Protein AF-A0A951S844-F1 (afdb_monomer_lite)

Structure (mmCIF, N/CA/C/O backbone):
data_AF-A0A951S844-F1
#
_entry.id   AF-A0A951S844-F1
#
loop_
_atom_site.group_PDB
_atom_site.id
_atom_site.type_symbol
_atom_site.label_atom_id
_atom_site.label_alt_id
_atom_site.label_comp_id
_atom_site.label_asym_id
_atom_site.label_entity_id
_atom_site.label_seq_id
_atom_site.pdbx_PDB_ins_code
_atom_site.Cartn_x
_atom_site.Cartn_y
_atom_site.Cartn_z
_atom_site.occupancy
_atom_site.B_iso_or_equiv
_atom_site.auth_seq_id
_atom_site.auth_comp_id
_atom_site.auth_asym_id
_atom_site.auth_atom_id
_atom_site.pdbx_PDB_model_num
ATOM 1 N N . MET A 1 1 ? 46.629 19.911 63.017 1.00 43.59 1 MET A N 1
ATOM 2 C CA . MET A 1 1 ? 45.248 19.476 63.315 1.00 43.59 1 MET A CA 1
ATOM 3 C C . MET A 1 1 ? 44.658 18.841 62.066 1.00 43.59 1 MET A C 1
ATOM 5 O O . MET A 1 1 ? 44.393 19.556 61.113 1.00 43.59 1 MET A O 1
ATOM 9 N N . LYS A 1 2 ? 44.527 17.511 62.029 1.00 38.72 2 LYS A N 1
ATOM 10 C CA . LYS A 1 2 ? 43.751 16.791 61.008 1.00 38.72 2 LYS A CA 1
ATOM 11 C C . LYS A 1 2 ? 42.635 16.060 61.747 1.00 38.72 2 LYS A C 1
ATOM 13 O O . LYS A 1 2 ? 42.899 15.082 62.437 1.00 38.72 2 LYS A O 1
ATOM 18 N N . THR A 1 3 ? 41.422 16.586 61.677 1.00 41.03 3 THR A N 1
ATOM 19 C CA . THR A 1 3 ? 40.215 15.930 62.183 1.00 41.03 3 THR A CA 1
ATOM 20 C C . THR A 1 3 ? 39.758 14.916 61.139 1.00 41.03 3 THR A C 1
ATOM 22 O O . THR A 1 3 ? 39.259 15.281 60.079 1.00 41.03 3 THR A O 1
ATOM 25 N N . ASN A 1 4 ? 39.973 13.632 61.423 1.00 40.81 4 ASN A N 1
ATOM 26 C CA . ASN A 1 4 ? 39.439 12.538 60.619 1.00 40.81 4 ASN A CA 1
ATOM 27 C C . ASN A 1 4 ? 37.932 12.418 60.883 1.00 40.81 4 ASN A C 1
ATOM 29 O O . ASN A 1 4 ? 37.519 12.080 61.991 1.00 40.81 4 ASN A O 1
ATOM 33 N N . PHE A 1 5 ? 37.113 12.688 59.866 1.00 47.44 5 PHE A N 1
ATOM 34 C CA . PHE A 1 5 ? 35.696 12.332 59.872 1.00 47.44 5 PHE A CA 1
ATOM 35 C C . PHE A 1 5 ? 35.559 10.843 59.549 1.00 47.44 5 PHE A C 1
ATOM 37 O O . PHE A 1 5 ? 35.640 10.433 58.393 1.00 47.44 5 PHE A O 1
ATOM 44 N N . THR A 1 6 ? 35.344 10.020 60.571 1.00 54.25 6 THR A N 1
ATOM 45 C CA . THR A 1 6 ? 34.977 8.613 60.384 1.00 54.25 6 THR A CA 1
ATOM 46 C C . THR A 1 6 ? 33.486 8.545 60.053 1.00 54.25 6 THR A C 1
ATOM 48 O O . THR A 1 6 ? 32.634 8.605 60.941 1.00 54.25 6 THR A O 1
ATOM 51 N N . LEU A 1 7 ? 33.145 8.465 58.765 1.00 49.34 7 LEU A N 1
ATOM 52 C CA . LEU A 1 7 ? 31.760 8.261 58.340 1.00 49.34 7 LEU A CA 1
ATOM 53 C C . LEU A 1 7 ? 31.339 6.820 58.675 1.00 49.34 7 LEU A C 1
ATOM 55 O O . LEU A 1 7 ? 31.944 5.856 58.209 1.00 49.34 7 LEU A O 1
ATOM 59 N N . ASN A 1 8 ? 30.306 6.665 59.503 1.00 59.56 8 ASN A N 1
ATOM 60 C CA . ASN A 1 8 ? 29.792 5.359 59.913 1.00 59.56 8 ASN A CA 1
ATOM 61 C C . ASN A 1 8 ? 29.138 4.659 58.705 1.00 59.56 8 ASN A C 1
ATOM 63 O O . ASN A 1 8 ? 28.094 5.100 58.218 1.00 59.56 8 ASN A O 1
ATOM 67 N N . SER A 1 9 ? 29.752 3.577 58.221 1.00 55.34 9 SER A N 1
ATOM 68 C CA . SER A 1 9 ? 29.380 2.848 56.995 1.00 55.34 9 SER A CA 1
ATOM 69 C C . SER A 1 9 ? 27.918 2.383 56.956 1.00 55.34 9 SER A C 1
ATOM 71 O O . SER A 1 9 ? 27.342 2.251 55.878 1.00 55.34 9 SER A O 1
ATOM 73 N N . LYS A 1 10 ? 27.264 2.232 58.117 1.00 52.19 10 LYS A N 1
ATOM 74 C CA . LYS A 1 10 ? 25.832 1.904 58.213 1.00 52.19 10 LYS A CA 1
ATOM 75 C C . LYS A 1 10 ? 24.904 3.050 57.781 1.00 52.19 10 LYS A C 1
ATOM 77 O O . LYS A 1 10 ? 23.824 2.782 57.265 1.00 52.19 10 LYS A O 1
ATOM 82 N N . LYS A 1 11 ? 25.315 4.318 57.940 1.00 49.66 11 LYS A N 1
ATOM 83 C CA . LYS A 1 11 ? 24.538 5.489 57.479 1.00 49.66 11 LYS A CA 1
ATOM 84 C C . LYS A 1 11 ? 24.684 5.729 55.972 1.00 49.66 11 LYS A C 1
ATOM 86 O O . LYS A 1 11 ? 23.741 6.203 55.348 1.00 49.66 11 LYS A O 1
ATOM 91 N N . LEU A 1 12 ? 25.824 5.348 55.389 1.00 48.50 12 LEU A N 1
ATOM 92 C CA . LEU A 1 12 ? 26.056 5.421 53.943 1.00 48.50 12 LEU A CA 1
ATOM 93 C C . LEU A 1 12 ? 25.257 4.343 53.189 1.00 48.50 12 LEU A C 1
ATOM 95 O O . LEU A 1 12 ? 24.675 4.634 52.149 1.00 48.50 12 LEU A O 1
ATOM 99 N N . LEU A 1 13 ? 25.140 3.133 53.754 1.00 47.31 13 LEU A N 1
ATOM 100 C CA . LEU A 1 13 ? 24.308 2.074 53.172 1.00 47.31 13 LEU A CA 1
ATOM 101 C C . LEU A 1 13 ? 22.814 2.437 53.191 1.00 47.31 13 LEU A C 1
ATOM 103 O O . LEU A 1 13 ? 22.112 2.191 52.216 1.00 47.31 13 LEU A O 1
ATOM 107 N N . LEU A 1 14 ? 22.330 3.075 54.264 1.00 44.00 14 LEU A N 1
ATOM 108 C CA . LEU A 1 14 ? 20.923 3.471 54.378 1.00 44.00 14 LEU A CA 1
ATOM 109 C C . LEU A 1 14 ? 20.546 4.591 53.390 1.00 44.00 14 LEU A C 1
ATOM 111 O O . LEU A 1 14 ? 19.440 4.572 52.858 1.00 44.00 14 LEU A O 1
ATOM 115 N N . ALA A 1 15 ? 21.471 5.515 53.097 1.00 46.94 15 ALA A N 1
ATOM 116 C CA . ALA A 1 15 ? 21.281 6.588 52.115 1.00 46.94 15 ALA A CA 1
ATOM 117 C C . ALA A 1 15 ? 21.323 6.086 50.656 1.00 46.94 15 ALA A C 1
ATOM 119 O O . ALA A 1 15 ? 20.597 6.592 49.804 1.00 46.94 15 ALA A O 1
ATOM 120 N N . ILE A 1 16 ? 22.125 5.056 50.362 1.00 48.66 16 ILE A N 1
ATOM 121 C CA . ILE A 1 16 ? 22.179 4.447 49.021 1.00 48.66 16 ILE A CA 1
ATOM 122 C C . ILE A 1 16 ? 20.958 3.544 48.780 1.00 48.66 16 ILE A C 1
ATOM 124 O O . ILE A 1 16 ? 20.408 3.545 47.683 1.00 48.66 16 ILE A O 1
ATOM 128 N N . VAL A 1 17 ? 20.453 2.857 49.811 1.00 46.28 17 VAL A N 1
ATOM 129 C CA . VAL A 1 17 ? 19.236 2.031 49.700 1.00 46.28 17 VAL A CA 1
ATOM 130 C C . VAL A 1 17 ? 17.962 2.886 49.605 1.00 46.28 17 VAL A C 1
ATOM 132 O O . VAL A 1 17 ? 17.017 2.472 48.945 1.00 46.28 17 VAL A O 1
ATOM 135 N N . THR A 1 18 ? 17.931 4.105 50.160 1.00 43.03 18 THR A N 1
ATOM 136 C CA . THR A 1 18 ? 16.794 5.035 49.962 1.00 43.03 18 THR A CA 1
ATOM 137 C C . THR A 1 18 ? 16.845 5.800 48.636 1.00 43.03 18 THR A C 1
ATOM 139 O O . THR A 1 18 ? 15.791 6.144 48.109 1.00 43.03 18 THR A O 1
ATOM 142 N N . SER A 1 19 ? 18.029 6.011 48.047 1.00 44.41 19 SER A N 1
ATOM 143 C CA . SER A 1 19 ? 18.167 6.677 46.737 1.00 44.41 19 SER A CA 1
ATOM 144 C C . SER A 1 19 ? 17.986 5.727 45.538 1.00 44.41 19 SER A C 1
ATOM 146 O O . SER A 1 19 ? 17.719 6.169 44.425 1.00 44.41 19 SER A O 1
ATOM 148 N N . PHE A 1 20 ? 18.057 4.406 45.751 1.00 44.09 20 PHE A N 1
ATOM 149 C CA . PHE A 1 20 ? 17.827 3.399 44.703 1.00 44.09 20 PHE A CA 1
ATOM 150 C C . PHE A 1 20 ? 16.350 2.977 44.555 1.00 44.09 20 PHE A C 1
ATOM 152 O O . PHE A 1 20 ? 16.048 2.026 43.838 1.00 44.09 20 PHE A O 1
ATOM 159 N N . PHE A 1 21 ? 15.414 3.659 45.227 1.00 48.75 21 PHE A N 1
ATOM 160 C CA . PHE A 1 21 ? 14.013 3.223 45.290 1.00 48.75 21 PHE A CA 1
ATOM 161 C C . PHE A 1 21 ? 13.004 4.003 44.439 1.00 48.75 21 PHE A C 1
ATOM 163 O O . PHE A 1 21 ? 11.830 3.649 44.466 1.00 48.75 21 PHE A O 1
ATOM 170 N N . ILE A 1 22 ? 13.383 5.015 43.650 1.00 53.81 22 ILE A N 1
ATOM 171 C CA . ILE A 1 22 ? 12.403 5.715 42.794 1.00 53.81 22 ILE A CA 1
ATOM 172 C C . ILE A 1 22 ? 13.015 6.108 41.448 1.00 53.81 22 ILE A C 1
ATOM 174 O O . ILE A 1 22 ? 13.348 7.257 41.203 1.00 53.81 22 ILE A O 1
ATOM 178 N N . THR A 1 23 ? 13.136 5.135 40.553 1.00 50.72 23 THR A N 1
ATOM 179 C CA . THR A 1 23 ? 12.705 5.269 39.147 1.00 50.72 23 THR A CA 1
ATOM 180 C C . THR A 1 23 ? 12.330 3.880 38.640 1.00 50.72 23 THR A C 1
ATOM 182 O O . THR A 1 23 ? 12.806 3.390 37.621 1.00 50.72 23 THR A O 1
ATOM 185 N N . LEU A 1 24 ? 11.425 3.214 39.363 1.00 45.25 24 LEU A N 1
ATOM 186 C CA . LEU A 1 24 ? 10.599 2.211 38.710 1.00 45.25 24 LEU A CA 1
ATOM 187 C C . LEU A 1 24 ? 9.651 3.010 37.812 1.00 45.25 24 LEU A C 1
ATOM 189 O O . LEU A 1 24 ? 8.605 3.473 38.262 1.00 45.25 24 LEU A O 1
ATOM 193 N N . SER A 1 25 ? 10.062 3.276 36.570 1.00 50.66 25 SER A N 1
ATOM 194 C CA . SER A 1 25 ? 9.138 3.716 35.531 1.00 50.66 25 SER A CA 1
ATOM 195 C C . SER A 1 25 ? 8.103 2.608 35.405 1.00 50.66 25 SER A C 1
ATOM 197 O O . SER A 1 25 ? 8.328 1.609 34.721 1.00 50.66 25 SER A O 1
ATOM 199 N N . SER A 1 26 ? 6.993 2.736 36.130 1.00 50.97 26 SER A N 1
ATOM 200 C CA . SER A 1 26 ? 5.816 1.926 35.894 1.00 50.97 26 SER A CA 1
ATOM 201 C C . SER A 1 26 ? 5.438 2.200 34.448 1.00 50.97 26 SER A C 1
ATOM 203 O O . SER A 1 26 ? 4.948 3.274 34.106 1.00 50.97 26 SER A O 1
ATOM 205 N N . LYS A 1 27 ? 5.745 1.253 33.557 1.00 51.81 27 LYS A N 1
ATOM 206 C CA . LYS A 1 27 ? 5.130 1.245 32.237 1.00 51.81 27 LYS A CA 1
ATOM 207 C C . LYS A 1 27 ? 3.638 1.179 32.522 1.00 51.81 27 LYS A C 1
ATOM 209 O O . LYS A 1 27 ? 3.159 0.145 32.986 1.00 51.81 27 LYS A O 1
ATOM 214 N N . SER A 1 28 ? 2.927 2.290 32.351 1.00 59.19 28 SER A N 1
ATOM 215 C CA . SER A 1 28 ? 1.477 2.277 32.414 1.00 59.19 28 SER A CA 1
ATOM 216 C C . SER A 1 28 ? 1.015 1.357 31.289 1.00 59.19 28 SER A C 1
ATOM 218 O O . SER A 1 28 ? 1.102 1.668 30.099 1.00 59.19 28 SER A O 1
ATOM 220 N N . VAL A 1 29 ? 0.613 0.144 31.658 1.00 73.50 29 VAL A N 1
ATOM 221 C CA . VAL A 1 29 ? -0.076 -0.749 30.731 1.00 73.50 29 VAL A CA 1
ATOM 222 C C . VAL A 1 29 ? -1.347 0.001 30.339 1.00 73.50 29 VAL A C 1
ATOM 224 O O . VAL A 1 29 ? -2.029 0.516 31.229 1.00 73.50 29 VAL A O 1
ATOM 227 N N . ALA A 1 30 ? -1.643 0.151 29.038 1.00 79.62 30 ALA A N 1
ATOM 228 C CA . ALA A 1 30 ? -2.955 0.713 28.719 1.00 79.62 30 ALA A CA 1
ATOM 229 C C . ALA A 1 30 ? -3.979 -0.240 29.272 1.00 79.62 30 ALA A C 1
ATOM 231 O O . ALA A 1 30 ? -3.854 -1.457 29.143 1.00 79.62 30 ALA A O 1
ATOM 232 N N . GLN A 1 31 ? -5.038 0.339 29.798 1.00 92.31 31 GLN A N 1
ATOM 233 C CA . GLN A 1 31 ? -6.250 -0.414 29.955 1.00 92.31 31 GLN A CA 1
ATOM 234 C C . GLN A 1 31 ? -6.723 -0.892 28.577 1.00 92.31 31 GLN A C 1
ATOM 236 O O . GLN A 1 31 ? -6.941 -0.079 27.671 1.00 92.31 31 GLN A O 1
ATOM 241 N N . THR A 1 32 ? -6.898 -2.204 28.460 1.00 97.81 32 THR A N 1
ATOM 242 C CA . THR A 1 32 ? -7.582 -2.829 27.333 1.00 97.81 32 THR A CA 1
ATOM 243 C C . THR A 1 32 ? -9.088 -2.646 27.492 1.00 97.81 32 THR A C 1
ATOM 245 O O . THR A 1 32 ? -9.647 -2.991 28.533 1.00 97.81 32 THR A O 1
ATOM 248 N N . ILE A 1 33 ? -9.753 -2.129 26.462 1.00 98.50 33 ILE A N 1
ATOM 249 C CA . ILE A 1 33 ? -11.210 -2.009 26.385 1.00 98.50 33 ILE A CA 1
ATOM 250 C C . ILE A 1 33 ? -11.697 -2.891 25.239 1.00 98.50 33 ILE A C 1
ATOM 252 O O . ILE A 1 33 ? -11.218 -2.797 24.113 1.00 98.50 33 ILE A O 1
ATOM 256 N N . THR A 1 34 ? -12.638 -3.780 25.541 1.00 98.75 34 THR A N 1
ATOM 257 C CA . THR A 1 34 ? -13.169 -4.759 24.584 1.00 98.75 34 THR A CA 1
ATOM 258 C C . THR A 1 34 ? -14.614 -4.421 24.250 1.00 98.75 34 THR A C 1
ATOM 260 O O . THR A 1 34 ? -15.379 -4.068 25.152 1.00 98.75 34 THR A O 1
ATOM 263 N N . SER A 1 35 ? -15.004 -4.506 22.978 1.00 98.81 35 SER A N 1
ATOM 264 C CA . SER A 1 35 ? -16.408 -4.333 22.603 1.00 98.81 35 SER A CA 1
ATOM 265 C C . SER A 1 35 ? -17.259 -5.515 23.076 1.00 98.81 35 SER A C 1
ATOM 267 O O . SER A 1 35 ? -16.770 -6.626 23.273 1.00 98.81 35 SER A O 1
ATOM 269 N N . THR A 1 36 ? -18.557 -5.298 23.251 1.00 98.62 36 THR A N 1
ATOM 270 C CA . THR A 1 36 ? -19.519 -6.383 23.451 1.00 98.62 36 THR A CA 1
ATOM 271 C C . THR A 1 36 ? -19.719 -7.157 22.145 1.00 98.62 36 THR A C 1
ATOM 273 O O . THR A 1 36 ? -19.453 -6.636 21.059 1.00 98.62 36 THR A O 1
ATOM 276 N N . THR A 1 37 ? -20.241 -8.382 22.247 1.00 98.12 37 THR A N 1
ATOM 277 C CA . THR A 1 37 ? -20.604 -9.223 21.090 1.00 98.12 37 THR A CA 1
ATOM 278 C C . THR A 1 37 ? -21.728 -8.637 20.250 1.00 98.12 37 THR A C 1
ATOM 280 O O . THR A 1 37 ? -21.743 -8.814 19.036 1.00 98.12 37 THR A O 1
ATOM 283 N N . SER A 1 38 ? -22.638 -7.885 20.871 1.00 97.75 38 SER A N 1
ATOM 284 C CA . SER A 1 38 ? -23.670 -7.133 20.154 1.00 97.75 38 SER A CA 1
ATOM 285 C C . SER A 1 38 ? -23.090 -5.989 19.319 1.00 97.75 38 SER A C 1
ATOM 287 O O . SER A 1 38 ? -23.710 -5.576 18.342 1.00 97.75 38 SER A O 1
ATOM 289 N N . GLY A 1 39 ? -21.914 -5.475 19.694 1.00 98.06 39 GLY A N 1
ATOM 290 C CA . GLY A 1 39 ? -21.292 -4.340 19.028 1.00 98.06 39 GLY A CA 1
ATOM 291 C C . GLY A 1 39 ? -22.093 -3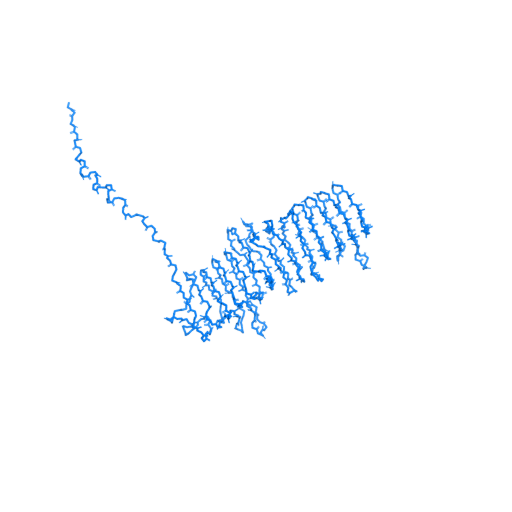.043 19.182 1.00 98.06 39 GLY A C 1
ATOM 292 O O . GLY A 1 39 ? -22.806 -2.844 20.169 1.00 98.06 39 GLY A O 1
ATOM 293 N N . GLY A 1 40 ? -21.951 -2.140 18.213 1.00 97.69 40 GLY A N 1
ATOM 294 C CA . GLY A 1 40 ? -22.627 -0.845 18.196 1.00 97.69 40 GLY A CA 1
ATOM 295 C C . GLY A 1 40 ? -21.723 0.312 17.779 1.00 97.69 40 GLY A C 1
ATOM 296 O O . GLY A 1 40 ? -20.626 0.129 17.253 1.00 97.69 40 GLY A O 1
ATOM 297 N N . LEU A 1 41 ? -22.212 1.531 17.997 1.00 97.25 41 LEU A N 1
ATOM 298 C CA . LEU A 1 41 ? -21.479 2.763 17.703 1.00 97.25 41 LEU A CA 1
ATOM 299 C C . LEU A 1 41 ? -20.244 2.877 18.597 1.00 97.25 41 LEU A C 1
ATOM 301 O O . LEU A 1 41 ? -20.358 2.690 19.810 1.00 97.25 41 LEU A O 1
ATOM 305 N N . TRP A 1 42 ? -19.092 3.247 18.039 1.00 97.94 42 TRP A N 1
ATOM 306 C CA . TRP A 1 42 ? -17.868 3.462 18.813 1.00 97.94 42 TRP A CA 1
ATOM 307 C C . TRP A 1 42 ? -18.109 4.453 19.954 1.00 97.94 42 TRP A C 1
ATOM 309 O O . TRP A 1 42 ? -17.666 4.228 21.076 1.00 97.94 42 TRP A O 1
ATOM 319 N N . SER A 1 43 ? -18.861 5.528 19.706 1.00 97.56 43 SER A N 1
ATOM 320 C CA . SER A 1 43 ? -19.134 6.551 20.720 1.00 97.56 43 SER A CA 1
ATOM 321 C C . SER A 1 43 ? -20.100 6.117 21.832 1.00 97.56 43 SER A C 1
ATOM 323 O O . SER A 1 43 ? -20.326 6.895 22.757 1.00 97.56 43 SER A O 1
ATOM 325 N N . SER A 1 44 ? -20.728 4.937 21.746 1.00 98.25 44 SER A N 1
ATOM 326 C CA . SER A 1 44 ? -21.706 4.481 22.741 1.00 98.25 44 SER A CA 1
ATOM 327 C C . SER A 1 44 ? -21.047 3.663 23.845 1.00 98.25 44 SER A C 1
ATOM 329 O O . SER A 1 44 ? -20.396 2.657 23.575 1.00 98.25 44 SER A O 1
ATOM 331 N N . ALA A 1 45 ? -21.305 4.019 25.106 1.00 98.25 45 ALA A N 1
ATOM 332 C CA . ALA A 1 45 ? -20.874 3.237 26.265 1.00 98.25 45 ALA A CA 1
ATOM 333 C C . ALA A 1 45 ? -21.371 1.778 26.218 1.00 98.25 45 ALA A C 1
ATOM 335 O O . ALA A 1 45 ? -20.652 0.875 26.633 1.00 98.25 45 ALA A O 1
ATOM 336 N N . SER A 1 46 ? -22.563 1.523 25.661 1.00 98.31 46 SER A N 1
ATOM 337 C CA . SER A 1 46 ? -23.132 0.168 25.546 1.00 98.31 46 SER A CA 1
ATOM 338 C C . SER A 1 46 ? -22.344 -0.763 24.618 1.00 98.31 46 SER A C 1
ATOM 340 O O . SER A 1 46 ? -22.482 -1.982 24.709 1.00 98.31 46 SER A O 1
ATOM 342 N N . THR A 1 47 ? -21.536 -0.202 23.715 1.00 98.75 47 THR A N 1
ATOM 343 C CA . THR A 1 47 ? -20.683 -0.965 22.797 1.00 98.75 47 THR A CA 1
ATOM 344 C C . THR A 1 47 ? -19.512 -1.604 23.531 1.00 98.75 47 THR A C 1
ATOM 346 O O . T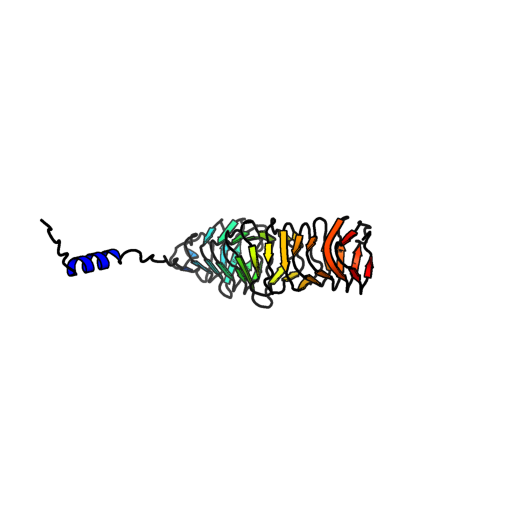HR A 1 47 ? -18.956 -2.577 23.038 1.00 98.75 47 THR A O 1
ATOM 349 N N . TRP A 1 48 ? -19.142 -1.104 24.712 1.00 98.69 48 TRP A N 1
ATOM 350 C CA . TRP A 1 48 ? -17.905 -1.467 25.397 1.00 98.69 48 TRP A CA 1
ATOM 351 C C . TRP A 1 48 ? -18.174 -2.171 26.721 1.00 98.69 48 TRP A C 1
ATOM 353 O O . TRP A 1 48 ? -18.985 -1.728 27.537 1.00 98.69 48 TRP A O 1
ATOM 363 N N . ILE A 1 49 ? -17.456 -3.267 26.964 1.00 98.12 49 ILE A N 1
ATOM 364 C CA . ILE A 1 49 ? -17.510 -3.976 28.242 1.00 98.12 49 ILE A CA 1
ATOM 365 C C . ILE A 1 49 ? -17.063 -3.015 29.351 1.00 98.12 49 ILE A C 1
ATOM 367 O O . ILE A 1 49 ? -15.991 -2.417 29.281 1.00 98.12 49 ILE A O 1
ATOM 371 N N . GLY A 1 50 ? -17.904 -2.858 30.374 1.00 96.81 50 GLY A N 1
ATOM 372 C CA . GLY A 1 50 ? -17.676 -1.914 31.472 1.00 96.81 50 GLY A CA 1
ATOM 373 C C . GLY A 1 50 ? -18.197 -0.495 31.221 1.00 96.81 50 GLY A C 1
ATOM 374 O O . GLY A 1 50 ? -18.058 0.346 32.102 1.00 96.81 50 GLY A O 1
ATOM 375 N N . GLY A 1 51 ? -18.820 -0.216 30.070 1.00 97.56 51 GLY A N 1
ATOM 376 C CA . GLY A 1 51 ? -19.473 1.073 29.818 1.00 97.56 51 GLY A CA 1
ATOM 377 C C . GLY A 1 51 ? -18.513 2.236 29.552 1.00 97.56 51 GLY A C 1
ATOM 378 O O . GLY A 1 51 ? -18.916 3.392 29.659 1.00 97.56 51 GLY A O 1
ATOM 379 N N . VAL A 1 52 ? -17.247 1.953 29.231 1.00 97.69 52 VAL A N 1
ATOM 380 C CA . VAL A 1 52 ? -16.206 2.969 29.013 1.00 97.69 52 VAL A CA 1
ATOM 381 C C . VAL A 1 52 ? -15.841 3.023 27.535 1.00 97.69 52 VAL A C 1
ATOM 383 O O . VAL A 1 52 ? -15.375 2.036 26.975 1.00 97.69 52 VAL A O 1
ATOM 386 N N . VAL A 1 53 ? -16.025 4.185 26.910 1.00 98.44 53 VAL A N 1
ATOM 387 C CA . VAL A 1 53 ? -15.641 4.419 25.510 1.00 98.44 53 VAL A CA 1
ATOM 388 C C . VAL A 1 53 ? -14.115 4.574 25.403 1.00 98.44 53 VAL A C 1
ATOM 390 O O . VAL A 1 53 ? -13.549 5.374 26.152 1.00 98.44 53 VAL A O 1
ATOM 393 N N . PRO A 1 54 ? -13.430 3.859 24.487 1.00 98.38 54 PRO A N 1
ATOM 394 C CA . PRO A 1 54 ? -11.993 3.980 24.305 1.00 98.38 54 PRO A CA 1
ATOM 395 C C . PRO A 1 54 ? -11.538 5.369 23.882 1.00 98.38 54 PRO A C 1
ATOM 397 O O . PRO A 1 54 ? -12.175 6.047 23.074 1.00 98.38 54 PRO A O 1
ATOM 400 N N . THR A 1 55 ? -10.363 5.730 24.384 1.00 97.69 55 THR A N 1
ATOM 401 C CA . THR A 1 55 ? -9.611 6.929 24.016 1.00 97.69 55 THR A CA 1
ATOM 402 C C . THR A 1 55 ? -8.254 6.550 23.427 1.00 97.69 55 THR A C 1
ATOM 404 O O . THR A 1 55 ? -7.853 5.384 23.446 1.00 97.69 55 THR A O 1
ATOM 407 N N . SER A 1 56 ? -7.486 7.549 22.987 1.00 97.62 56 SER A N 1
ATOM 408 C CA . SER A 1 56 ? -6.113 7.404 22.481 1.00 97.62 56 SER A CA 1
ATOM 409 C C . SER A 1 56 ? -5.146 6.676 23.422 1.00 97.62 56 SER A C 1
ATOM 411 O O . SER A 1 56 ? -4.099 6.212 22.980 1.00 97.62 56 SER A O 1
ATOM 413 N N . THR A 1 57 ? -5.465 6.570 24.712 1.00 97.06 57 THR A N 1
ATOM 414 C CA . THR A 1 57 ? -4.610 5.902 25.703 1.00 97.06 57 THR A CA 1
ATOM 415 C C . THR A 1 57 ? -4.912 4.415 25.869 1.00 97.06 57 THR A C 1
ATOM 417 O O . THR A 1 57 ? -4.157 3.732 26.556 1.00 97.06 57 THR A O 1
ATOM 420 N N . ASN A 1 58 ? -5.985 3.906 25.256 1.00 98.31 58 ASN A N 1
ATOM 421 C CA . ASN A 1 58 ? -6.477 2.545 25.455 1.00 98.31 58 ASN A CA 1
ATOM 422 C C . ASN A 1 58 ? -6.044 1.593 24.341 1.00 98.31 58 ASN A C 1
ATOM 424 O O . ASN A 1 58 ? -6.041 1.965 23.168 1.00 98.31 58 ASN A O 1
ATOM 428 N N . ASP A 1 59 ? -5.760 0.343 24.705 1.00 98.62 59 ASP A N 1
ATOM 429 C CA . ASP A 1 59 ? -5.740 -0.751 23.733 1.00 98.62 59 ASP A CA 1
ATOM 430 C C . ASP A 1 59 ? -7.177 -1.223 23.512 1.00 98.62 59 ASP A C 1
ATOM 432 O O . ASP A 1 59 ? -7.945 -1.345 24.465 1.00 98.62 59 ASP A O 1
ATOM 436 N N . VAL A 1 60 ? -7.558 -1.471 22.265 1.00 98.81 60 VAL A N 1
ATOM 437 C CA . VAL A 1 60 ? -8.929 -1.816 21.891 1.00 98.81 60 VAL A CA 1
ATOM 438 C C . VAL A 1 60 ? -8.982 -3.229 21.334 1.00 98.81 60 VAL A C 1
ATOM 440 O O . VAL A 1 60 ? -8.162 -3.610 20.504 1.00 98.81 60 VAL A O 1
ATOM 443 N N . VAL A 1 61 ? -9.972 -4.003 21.766 1.00 98.88 61 VAL A N 1
ATOM 444 C CA . VAL A 1 61 ? -10.306 -5.297 21.165 1.00 98.88 61 VAL A CA 1
ATOM 445 C C . VAL A 1 61 ? -11.721 -5.218 20.608 1.00 98.88 61 VAL A C 1
ATOM 447 O O . VAL A 1 61 ? -12.673 -4.950 21.341 1.00 98.88 61 VAL A O 1
ATOM 450 N N . ILE A 1 62 ? -11.864 -5.447 19.308 1.00 98.81 62 ILE A N 1
ATOM 451 C CA . ILE A 1 62 ? -13.161 -5.551 18.644 1.00 98.81 62 ILE A CA 1
ATOM 452 C C . ILE A 1 62 ? -13.586 -7.015 18.699 1.00 98.81 62 ILE A C 1
ATOM 454 O O . ILE A 1 62 ? -12.917 -7.873 18.128 1.00 98.81 62 ILE A O 1
ATOM 458 N N . ASN A 1 63 ? -14.674 -7.266 19.422 1.00 98.44 63 ASN A N 1
ATOM 459 C CA . ASN A 1 63 ? -15.274 -8.574 19.687 1.00 98.44 63 ASN A CA 1
ATOM 460 C C . ASN A 1 63 ? -16.789 -8.546 19.405 1.00 98.44 63 ASN A C 1
ATOM 462 O O . ASN A 1 63 ? -17.579 -9.030 20.211 1.00 98.44 63 ASN A O 1
ATOM 466 N N . GLY A 1 64 ? -17.169 -7.846 18.334 1.00 97.94 64 GLY A N 1
ATOM 467 C CA . GLY A 1 64 ? -18.513 -7.673 17.783 1.00 97.94 64 GLY A CA 1
ATOM 468 C C . GLY A 1 64 ? -18.450 -6.758 16.550 1.00 97.94 64 GLY A C 1
ATOM 469 O O . GLY A 1 64 ? -17.365 -6.407 16.087 1.00 97.94 64 GLY A O 1
ATOM 470 N N . THR A 1 65 ? -19.594 -6.318 16.014 1.00 97.75 65 THR A N 1
ATOM 471 C CA . THR A 1 65 ? -19.602 -5.312 14.927 1.00 97.75 65 THR A CA 1
ATOM 472 C C . THR A 1 65 ? -19.551 -3.896 15.495 1.00 97.75 65 THR A C 1
ATOM 474 O O . THR A 1 65 ? -20.524 -3.430 16.087 1.00 97.75 65 THR A O 1
ATOM 477 N N . VAL A 1 66 ? -18.437 -3.190 15.307 1.00 97.81 66 VAL A N 1
ATOM 478 C CA . VAL A 1 66 ? -18.248 -1.813 15.777 1.00 97.81 66 VAL A CA 1
ATOM 479 C C . VAL A 1 66 ? -18.273 -0.825 14.616 1.00 97.81 66 VAL A C 1
ATOM 481 O O . VAL A 1 66 ? -17.629 -1.008 13.583 1.00 97.81 66 VAL A O 1
ATOM 484 N N . PHE A 1 67 ? -19.021 0.249 14.829 1.00 96.00 67 PHE A N 1
ATOM 485 C CA . PHE A 1 67 ? -19.343 1.274 13.850 1.00 96.00 67 PHE A CA 1
ATOM 486 C C . PHE A 1 67 ? -18.630 2.587 14.189 1.00 96.00 67 PHE A C 1
ATOM 488 O O . PHE A 1 67 ? -18.885 3.182 15.236 1.00 96.00 67 PHE A O 1
ATOM 495 N N . ILE A 1 68 ? -17.755 3.070 13.308 1.00 95.56 68 ILE A N 1
ATOM 496 C CA . ILE A 1 68 ? -17.066 4.358 13.460 1.00 95.56 68 ILE A CA 1
ATOM 497 C C . ILE A 1 68 ? -18.026 5.477 13.029 1.00 95.56 68 ILE A C 1
ATOM 499 O O . ILE A 1 68 ? -18.230 5.713 11.837 1.00 95.56 68 ILE A O 1
ATOM 503 N N . ASN A 1 69 ? -18.626 6.153 14.012 1.00 94.38 69 ASN A N 1
ATOM 504 C CA . ASN A 1 69 ? -19.675 7.164 13.821 1.00 94.38 69 ASN A CA 1
ATOM 505 C C . ASN A 1 69 ? -19.241 8.606 14.149 1.00 94.38 69 ASN A C 1
ATOM 507 O O . ASN A 1 69 ? -20.054 9.527 14.118 1.00 94.38 69 ASN A O 1
ATOM 511 N N . ASN A 1 70 ? -17.972 8.796 14.490 1.00 94.88 70 ASN A N 1
ATOM 512 C CA . ASN A 1 70 ? -17.298 10.072 14.701 1.00 94.88 70 ASN A CA 1
ATOM 513 C C . ASN A 1 70 ? -15.785 9.831 14.624 1.00 94.88 70 ASN A C 1
ATOM 515 O O . ASN A 1 70 ? -15.342 8.686 14.734 1.00 94.88 70 ASN A O 1
ATOM 519 N N . SER A 1 71 ? -14.986 10.885 14.440 1.00 96.56 71 SER A N 1
ATOM 520 C CA . SER A 1 71 ? -13.530 10.735 14.508 1.00 96.56 71 SER A CA 1
ATOM 521 C C . SER A 1 71 ? -13.114 10.352 15.926 1.00 96.56 71 SER A C 1
ATOM 523 O O . SER A 1 71 ? -13.493 11.010 16.898 1.00 96.56 71 SER A O 1
ATOM 525 N N . VAL A 1 72 ? -12.366 9.260 16.034 1.00 97.56 72 VAL A N 1
ATOM 526 C CA . VAL A 1 72 ? -12.024 8.584 17.289 1.00 97.56 72 VAL A CA 1
ATOM 527 C C . VAL A 1 72 ? -10.575 8.131 17.250 1.00 97.56 72 VAL A C 1
ATOM 529 O O . VAL A 1 72 ? -9.938 8.090 16.200 1.00 97.56 72 VAL A O 1
ATOM 532 N N . SER A 1 73 ? -10.038 7.780 18.412 1.00 98.31 73 SER A N 1
ATOM 533 C CA . SER A 1 73 ? -8.654 7.337 18.511 1.00 98.31 73 SER A CA 1
ATOM 534 C C . SER A 1 73 ? -8.484 6.232 19.534 1.00 98.31 73 SER A C 1
ATOM 536 O O . SER A 1 73 ? -9.187 6.219 20.544 1.00 98.31 73 SER A O 1
ATOM 538 N N . CYS A 1 74 ? -7.496 5.375 19.309 1.00 98.69 74 CYS A N 1
ATOM 539 C CA . CYS A 1 74 ? -7.021 4.390 20.273 1.00 98.69 74 CYS A CA 1
ATOM 540 C C . CYS A 1 74 ? -5.497 4.262 20.206 1.00 98.69 74 CYS A C 1
ATOM 542 O O . CYS A 1 74 ? -4.851 4.796 19.299 1.00 98.69 74 CYS A O 1
ATOM 544 N N . ARG A 1 75 ? -4.911 3.572 21.185 1.00 98.31 75 ARG A N 1
ATOM 545 C CA . ARG A 1 75 ? -3.483 3.271 21.183 1.00 98.31 75 ARG A CA 1
ATOM 546 C C . ARG A 1 75 ? -3.185 2.131 20.223 1.00 98.31 75 ARG A C 1
ATOM 548 O O . ARG A 1 75 ? -2.559 2.359 19.204 1.00 98.31 75 ARG A O 1
ATOM 555 N N . ASN A 1 76 ? -3.650 0.927 20.527 1.00 98.75 76 ASN A N 1
ATOM 556 C CA . ASN A 1 76 ? -3.587 -0.222 19.626 1.00 98.75 76 ASN A CA 1
ATOM 557 C C . ASN A 1 76 ? -5.000 -0.748 19.397 1.00 98.75 76 ASN A C 1
ATOM 559 O O . ASN A 1 76 ? -5.871 -0.540 20.243 1.00 98.75 76 ASN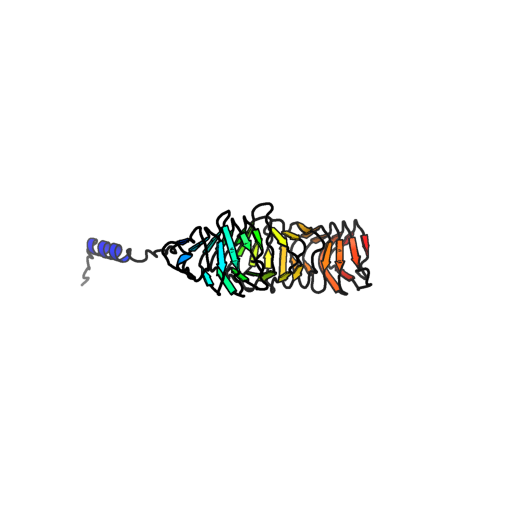 A O 1
ATOM 563 N N . ILE A 1 77 ? -5.217 -1.468 18.301 1.00 98.88 77 ILE A N 1
ATOM 564 C CA . ILE A 1 77 ? -6.490 -2.144 18.058 1.00 98.88 77 ILE A CA 1
ATOM 565 C C . ILE A 1 77 ? -6.282 -3.537 17.475 1.00 98.88 77 ILE A C 1
ATOM 567 O O . ILE A 1 77 ? -5.560 -3.725 16.496 1.00 98.88 77 ILE A O 1
ATOM 571 N N . THR A 1 78 ? -6.968 -4.506 18.071 1.00 98.88 78 THR A N 1
ATOM 572 C CA . THR A 1 78 ? -7.079 -5.869 17.560 1.00 98.88 78 THR A CA 1
ATOM 573 C C . THR A 1 78 ? -8.518 -6.124 17.143 1.00 98.88 78 THR A C 1
ATOM 575 O O . THR A 1 78 ? -9.433 -5.969 17.950 1.00 98.88 78 THR A O 1
ATOM 578 N N . ILE A 1 79 ? -8.726 -6.537 15.896 1.00 98.88 79 ILE A N 1
ATOM 579 C CA . ILE A 1 79 ? -10.018 -7.019 15.409 1.00 98.88 79 ILE A CA 1
ATOM 580 C C . ILE A 1 79 ? -9.976 -8.542 15.452 1.00 98.88 79 ILE A C 1
ATOM 582 O O . ILE A 1 79 ? -9.135 -9.151 14.786 1.00 98.88 79 ILE A O 1
ATOM 586 N N . ASN A 1 80 ? -10.838 -9.158 16.259 1.00 98.75 80 ASN A N 1
ATOM 587 C CA . ASN A 1 80 ? -10.892 -10.610 16.394 1.00 98.75 80 ASN A CA 1
ATOM 588 C C . ASN A 1 80 ? -11.492 -11.275 15.145 1.00 98.75 80 ASN A C 1
ATOM 590 O O . ASN A 1 80 ? -12.158 -10.650 14.317 1.00 98.75 80 ASN A O 1
ATOM 594 N N . ALA A 1 81 ? -11.213 -12.568 14.982 1.00 98.38 81 ALA A N 1
ATOM 595 C CA . ALA A 1 81 ? -11.746 -13.338 13.867 1.00 98.38 81 ALA A CA 1
ATOM 596 C C . ALA A 1 81 ? -13.276 -13.440 13.955 1.00 98.38 81 ALA A C 1
ATOM 598 O O . ALA A 1 81 ? -13.815 -13.820 14.988 1.00 98.38 81 ALA A O 1
ATOM 599 N N . GLY A 1 82 ? -13.958 -13.135 12.850 1.00 97.81 82 GLY A N 1
ATOM 600 C CA . GLY A 1 82 ? -15.424 -13.077 12.786 1.00 97.81 82 GLY A CA 1
ATOM 601 C C . GLY A 1 82 ? -16.018 -11.710 13.141 1.00 97.81 82 GLY A C 1
ATOM 602 O O . GLY A 1 82 ? -17.193 -11.484 12.863 1.00 97.81 82 GLY A O 1
ATOM 603 N N . ASP A 1 83 ? -15.213 -10.785 13.668 1.00 98.56 83 ASP A N 1
ATOM 604 C CA . ASP A 1 83 ? -15.662 -9.456 14.079 1.00 98.56 83 ASP A CA 1
ATOM 605 C C . ASP A 1 83 ? -15.375 -8.386 13.025 1.00 98.56 83 ASP A C 1
ATOM 607 O O . ASP A 1 83 ? -14.612 -8.594 12.077 1.00 98.56 83 ASP A O 1
ATOM 611 N N . THR A 1 84 ? -16.046 -7.241 13.149 1.00 97.94 84 THR A N 1
ATOM 612 C CA . THR A 1 84 ? -16.115 -6.245 12.074 1.00 97.94 84 THR A CA 1
ATOM 613 C C . THR A 1 84 ? -15.949 -4.830 12.610 1.00 97.94 84 THR A C 1
ATOM 615 O O . THR A 1 84 ? -16.612 -4.434 13.565 1.00 97.94 84 THR A O 1
ATOM 618 N N . LEU A 1 85 ? -15.100 -4.052 11.949 1.00 97.50 85 LEU A N 1
ATOM 619 C CA . LEU A 1 85 ? -14.917 -2.622 12.147 1.00 97.50 85 LEU A CA 1
ATOM 620 C C . LEU A 1 85 ? -15.214 -1.899 10.827 1.00 97.50 85 LEU A C 1
ATOM 622 O O . LEU A 1 85 ? -14.508 -2.094 9.835 1.00 97.50 85 LEU A O 1
ATOM 626 N N . VAL A 1 86 ? -16.267 -1.084 10.810 1.00 94.88 86 VAL A N 1
ATOM 627 C CA . VAL A 1 86 ? -16.777 -0.410 9.600 1.00 94.88 86 VAL A CA 1
ATOM 628 C C . VAL A 1 86 ? -17.268 1.004 9.907 1.00 94.88 86 VAL A C 1
ATOM 630 O O . VAL A 1 86 ? -17.428 1.386 11.066 1.00 94.88 86 VAL A O 1
ATOM 633 N N . ASP A 1 87 ? -17.512 1.803 8.872 1.00 90.69 87 ASP A N 1
ATOM 634 C CA . ASP A 1 87 ? -18.125 3.127 8.980 1.00 90.69 87 ASP A CA 1
ATOM 635 C C . ASP A 1 87 ? -19.619 3.119 9.306 1.00 90.69 87 ASP A C 1
ATOM 637 O O . ASP A 1 87 ? -20.315 2.103 9.212 1.00 90.69 87 ASP A O 1
ATOM 641 N N . TYR A 1 88 ? -20.109 4.298 9.698 1.00 90.06 88 TYR A N 1
ATOM 642 C CA . TYR A 1 88 ? -21.506 4.523 10.038 1.00 90.06 88 TYR A CA 1
ATOM 643 C C . TYR A 1 88 ? -22.051 5.827 9.468 1.00 90.06 88 TYR A C 1
ATOM 645 O O . TYR A 1 88 ? -22.115 6.833 10.171 1.00 90.06 88 TYR A O 1
ATOM 653 N N . ASN A 1 89 ? -22.494 5.794 8.210 1.00 86.19 89 ASN A N 1
ATOM 654 C CA . ASN A 1 89 ? -23.261 6.872 7.573 1.00 86.19 89 ASN A CA 1
ATOM 655 C C . ASN A 1 89 ? -22.679 8.291 7.793 1.00 86.19 89 ASN A C 1
ATOM 657 O O . ASN A 1 89 ? -23.416 9.271 7.911 1.00 86.19 89 ASN A O 1
ATOM 661 N N . THR A 1 90 ? -21.359 8.399 7.926 1.00 85.81 90 THR A N 1
ATOM 662 C CA . THR A 1 90 ? -20.625 9.643 8.165 1.00 85.81 90 THR A CA 1
ATOM 663 C C . THR A 1 90 ? -19.176 9.435 7.760 1.00 85.81 90 THR A C 1
ATOM 665 O O . THR A 1 90 ? -18.693 8.309 7.836 1.00 85.81 90 THR A O 1
ATOM 668 N N . SER A 1 91 ? -18.491 10.501 7.350 1.00 89.56 91 SER A N 1
ATOM 669 C CA . SER A 1 91 ? -17.044 10.472 7.126 1.00 89.56 91 SER A CA 1
ATOM 670 C C . SER A 1 91 ? -16.326 10.817 8.429 1.00 89.56 91 SER A C 1
ATOM 672 O O . SER A 1 91 ? -16.532 11.885 9.006 1.00 89.56 91 SER A O 1
ATOM 674 N N . ALA A 1 92 ? -15.489 9.904 8.896 1.00 93.00 92 ALA A N 1
ATOM 675 C CA . ALA A 1 92 ? -14.776 9.963 10.158 1.00 93.00 92 ALA A CA 1
ATOM 676 C C . ALA A 1 92 ? -13.400 9.303 10.029 1.00 93.00 92 ALA A C 1
ATOM 678 O O . ALA A 1 92 ? -13.160 8.477 9.148 1.00 93.00 92 ALA A O 1
ATOM 679 N N . VAL A 1 93 ? -12.497 9.653 10.942 1.00 96.25 93 VAL A N 1
ATOM 680 C CA . VAL A 1 93 ? -11.155 9.065 11.001 1.00 96.25 93 VAL A CA 1
ATOM 681 C C . VAL A 1 93 ? -11.014 8.242 12.273 1.00 96.25 93 VAL A C 1
ATOM 683 O O . VAL A 1 93 ? -11.259 8.751 13.368 1.00 96.25 93 VAL A O 1
ATOM 686 N N . LEU A 1 94 ? -10.588 6.986 12.140 1.00 98.00 94 LEU A N 1
ATOM 687 C CA . LEU A 1 94 ? -10.019 6.238 13.258 1.00 98.00 94 LEU A CA 1
ATOM 688 C C . LEU A 1 94 ? -8.504 6.442 13.258 1.00 98.00 94 LEU A C 1
ATOM 690 O O . LEU A 1 94 ? -7.815 5.934 12.376 1.00 98.00 94 LEU A O 1
ATOM 694 N N . THR A 1 95 ? -7.989 7.143 14.266 1.00 98.62 95 THR A N 1
ATOM 695 C CA . THR A 1 95 ? -6.545 7.289 14.486 1.00 98.62 95 THR A CA 1
ATOM 696 C C . THR A 1 95 ? -6.040 6.226 15.460 1.00 98.62 95 THR A C 1
ATOM 698 O O . THR A 1 95 ? -6.404 6.214 16.638 1.00 98.62 95 THR A O 1
ATOM 701 N N . VAL A 1 96 ? -5.149 5.358 14.996 1.00 98.69 96 VAL A N 1
ATOM 702 C CA . VAL A 1 96 ? -4.460 4.353 15.810 1.00 98.69 96 VAL A CA 1
ATOM 703 C C . VAL A 1 96 ? -3.027 4.815 16.050 1.00 98.69 96 VAL A C 1
ATOM 705 O O . VAL A 1 96 ? -2.212 4.862 15.131 1.00 98.69 96 VAL A O 1
ATOM 708 N N . LEU A 1 97 ? -2.714 5.187 17.294 1.00 98.19 97 LEU A N 1
ATOM 709 C CA . LEU A 1 97 ? -1.401 5.745 17.655 1.00 98.19 97 LEU A CA 1
ATOM 710 C C . LEU A 1 97 ? -0.264 4.711 17.655 1.00 98.19 97 LEU A C 1
ATOM 712 O O . LEU A 1 97 ? 0.906 5.081 17.640 1.00 98.19 97 LEU A O 1
ATOM 716 N N . GLY A 1 98 ? -0.608 3.435 17.718 1.00 97.81 98 GLY A N 1
ATOM 717 C CA . GLY A 1 98 ? 0.278 2.286 17.680 1.00 97.81 98 GLY A CA 1
ATOM 718 C C . GLY A 1 98 ? -0.154 1.335 16.572 1.00 97.81 98 GLY A C 1
ATOM 719 O O . GLY A 1 98 ? -0.338 1.744 15.428 1.00 97.81 98 GLY A O 1
ATOM 720 N N . ASN A 1 99 ? -0.295 0.057 16.903 1.00 98.69 99 ASN A N 1
ATOM 721 C CA . ASN A 1 99 ? -0.433 -1.017 15.927 1.00 98.69 99 ASN A CA 1
ATOM 722 C C . ASN A 1 99 ? -1.892 -1.424 15.685 1.00 98.69 99 ASN A C 1
ATOM 724 O O . ASN A 1 99 ? -2.729 -1.375 16.593 1.00 98.69 99 ASN A O 1
ATOM 728 N N . ILE A 1 100 ? -2.156 -1.914 14.471 1.00 98.81 100 ILE A N 1
ATOM 729 C CA . ILE A 1 100 ? -3.385 -2.624 14.107 1.00 98.81 100 ILE A CA 1
ATOM 730 C C . ILE A 1 100 ? -3.070 -4.097 13.861 1.00 98.81 100 ILE A C 1
ATOM 732 O O . ILE A 1 100 ? -2.199 -4.421 13.054 1.00 98.81 100 ILE A O 1
ATOM 736 N N . THR A 1 101 ? -3.851 -4.979 14.481 1.00 98.88 101 THR A N 1
ATOM 737 C CA . THR A 1 101 ? -3.897 -6.405 14.143 1.00 98.88 101 THR A CA 1
ATOM 738 C C . THR A 1 101 ? -5.312 -6.765 13.708 1.00 98.88 101 THR A C 1
ATOM 740 O O . THR A 1 101 ? -6.237 -6.803 14.518 1.00 98.88 101 THR A O 1
ATOM 743 N N . ASN A 1 102 ? -5.507 -7.032 12.421 1.00 98.88 102 ASN A N 1
ATOM 744 C CA . ASN A 1 102 ? -6.811 -7.373 11.864 1.00 98.88 102 ASN A CA 1
ATOM 745 C C . ASN A 1 102 ? -6.928 -8.876 11.600 1.00 98.88 102 ASN A C 1
ATOM 747 O O . ASN A 1 102 ? -6.372 -9.356 10.621 1.00 98.88 102 ASN A O 1
ATOM 751 N N . ASN A 1 103 ? -7.697 -9.606 12.406 1.00 98.88 103 ASN A N 1
ATOM 752 C CA . ASN A 1 103 ? -8.063 -11.004 12.141 1.00 98.88 103 ASN A CA 1
ATOM 753 C C . ASN A 1 103 ? -9.501 -11.157 11.608 1.00 98.88 103 ASN A C 1
ATOM 755 O O . ASN A 1 103 ? -9.897 -12.259 11.233 1.00 98.88 103 ASN A O 1
ATOM 759 N N . GLY A 1 104 ? -10.278 -10.071 11.575 1.00 98.62 104 GLY A N 1
ATOM 760 C CA . GLY A 1 104 ? -11.676 -10.042 11.150 1.00 98.62 104 GLY A CA 1
ATOM 761 C C . GLY A 1 104 ? -11.869 -9.229 9.874 1.00 98.62 104 GLY A C 1
ATOM 762 O O . GLY A 1 104 ? -11.254 -9.507 8.841 1.00 98.62 104 GLY A O 1
ATOM 763 N N . VAL A 1 105 ? -12.752 -8.235 9.933 1.00 98.12 105 VAL A N 1
ATOM 764 C CA . VAL A 1 105 ? -13.049 -7.328 8.822 1.00 98.12 105 VAL A CA 1
ATOM 765 C C . VAL A 1 105 ? -12.777 -5.889 9.236 1.00 98.12 105 VAL A C 1
ATOM 767 O O . VAL A 1 105 ? -13.359 -5.385 10.190 1.00 98.12 105 VAL A O 1
ATOM 770 N N . VAL A 1 106 ? -11.942 -5.210 8.459 1.00 97.56 106 VAL A N 1
ATOM 771 C CA . VAL A 1 106 ? -11.804 -3.755 8.450 1.00 97.56 106 VAL A CA 1
ATOM 772 C C . VAL A 1 106 ? -12.316 -3.295 7.096 1.00 97.56 106 VAL A C 1
ATOM 774 O O . VAL A 1 106 ? -11.712 -3.615 6.074 1.00 97.56 106 VAL A O 1
ATOM 777 N N . GLY A 1 107 ? -13.459 -2.620 7.054 1.00 93.06 107 GLY A N 1
ATOM 778 C CA . GLY A 1 107 ? -14.181 -2.440 5.798 1.00 93.06 107 GLY A CA 1
ATOM 779 C C . GLY A 1 107 ? -15.000 -1.166 5.703 1.00 93.06 107 GLY A C 1
ATOM 780 O O . GLY A 1 107 ? -14.990 -0.324 6.600 1.00 93.06 107 GLY A O 1
ATOM 781 N N . ARG A 1 108 ? -15.738 -1.072 4.596 1.00 86.88 108 ARG A N 1
ATOM 782 C CA . ARG A 1 108 ? -16.800 -0.090 4.398 1.00 86.88 108 ARG A CA 1
ATOM 783 C C . ARG A 1 108 ? -18.171 -0.740 4.587 1.00 86.88 108 ARG A C 1
ATOM 785 O O . ARG A 1 108 ? -18.387 -1.867 4.143 1.00 86.88 108 ARG A O 1
ATOM 792 N N . ASN A 1 109 ? -19.096 -0.019 5.199 1.00 82.12 109 ASN A N 1
ATOM 793 C CA . ASN A 1 109 ? -20.524 -0.263 5.126 1.00 82.12 109 ASN A CA 1
ATOM 794 C C . ASN A 1 109 ? -21.057 0.261 3.775 1.00 82.12 109 ASN A C 1
ATOM 796 O O . ASN A 1 109 ? -20.375 1.006 3.076 1.00 82.12 109 ASN A O 1
ATOM 800 N N . VAL A 1 110 ? -22.271 -0.128 3.378 1.00 66.81 110 VAL A N 1
ATOM 801 C CA . VAL A 1 110 ? -22.876 0.082 2.038 1.00 66.81 110 VAL A CA 1
ATOM 802 C C . VAL A 1 110 ? -23.239 1.558 1.750 1.00 66.81 110 VAL A C 1
ATOM 804 O O . VAL A 1 110 ? -24.158 1.858 0.995 1.00 66.81 110 VAL A O 1
ATOM 807 N N . SER A 1 111 ? -22.560 2.513 2.380 1.00 62.12 111 SER A N 1
ATOM 808 C CA . SER A 1 111 ? -22.918 3.926 2.390 1.00 62.12 111 SER A CA 1
ATOM 809 C C . SER A 1 111 ? -21.884 4.783 1.640 1.00 62.12 111 SER A C 1
ATOM 811 O O . SER A 1 111 ? -20.719 4.411 1.535 1.00 62.12 111 SER A O 1
ATOM 813 N N . ASN A 1 112 ? -22.302 5.927 1.077 1.00 71.44 112 ASN A N 1
ATOM 814 C CA . ASN A 1 112 ? -21.458 6.838 0.272 1.00 71.44 112 ASN A CA 1
ATOM 815 C C . ASN A 1 112 ? -20.445 7.650 1.112 1.00 71.44 112 ASN A C 1
ATOM 817 O O . ASN A 1 112 ? -20.108 8.780 0.756 1.00 71.44 112 ASN A O 1
ATOM 821 N N . TYR A 1 113 ? -20.014 7.127 2.257 1.00 78.38 113 TYR A N 1
ATOM 822 C CA . TYR A 1 113 ? -19.174 7.845 3.208 1.00 78.38 113 TYR A CA 1
ATOM 823 C C . TYR A 1 113 ? -17.741 7.314 3.204 1.00 78.38 113 TYR A C 1
ATOM 825 O O . TYR A 1 113 ? -17.452 6.198 2.768 1.00 78.38 113 TYR A O 1
ATOM 833 N N . TYR A 1 114 ? -16.824 8.163 3.661 1.00 81.06 114 TYR A N 1
ATOM 834 C CA . TYR A 1 114 ? -15.393 8.005 3.436 1.00 81.06 114 TYR A CA 1
ATOM 835 C C . TYR A 1 114 ? -14.648 7.912 4.761 1.00 81.06 114 TYR A C 1
ATOM 837 O O . TYR A 1 114 ? -14.010 8.875 5.185 1.00 81.06 114 TYR A O 1
ATOM 845 N N . ASN A 1 115 ? -14.735 6.761 5.433 1.00 80.88 115 ASN A N 1
ATOM 846 C CA . ASN A 1 115 ? -13.950 6.570 6.649 1.00 80.88 115 ASN A CA 1
ATOM 847 C C . ASN A 1 115 ? -12.504 6.215 6.353 1.00 80.88 115 ASN A C 1
ATOM 849 O O . ASN A 1 115 ? -12.196 5.254 5.641 1.00 80.88 115 ASN A O 1
ATOM 853 N N . GLU A 1 116 ? -11.625 6.986 6.973 1.00 94.12 116 GLU A N 1
ATOM 854 C CA . GLU A 1 116 ? -10.189 6.804 6.881 1.00 94.12 116 GLU A CA 1
ATOM 855 C C . GLU A 1 116 ? -9.667 6.114 8.140 1.00 94.12 116 GLU A C 1
ATOM 857 O O . GLU A 1 116 ? -10.163 6.318 9.252 1.00 94.12 116 GLU A O 1
ATOM 862 N N . ILE A 1 117 ? -8.637 5.298 7.957 1.00 97.75 117 ILE A N 1
ATOM 863 C CA . ILE A 1 117 ? -7.871 4.715 9.052 1.00 97.75 117 ILE A CA 1
ATOM 864 C C . ILE A 1 117 ? -6.484 5.327 8.996 1.00 97.75 117 ILE A C 1
ATOM 866 O O . ILE A 1 117 ? -5.741 5.099 8.045 1.00 97.75 117 ILE A O 1
ATOM 870 N N . ASP A 1 118 ? -6.155 6.112 10.010 1.00 98.31 118 ASP A N 1
ATOM 871 C CA . ASP A 1 118 ? -4.845 6.721 10.179 1.00 98.31 118 ASP A CA 1
ATOM 872 C C . ASP A 1 118 ? -4.033 5.893 11.179 1.00 98.31 118 ASP A C 1
ATOM 874 O O . ASP A 1 118 ? -4.435 5.745 12.334 1.00 98.31 118 ASP A O 1
ATOM 878 N N . VAL A 1 119 ? -2.913 5.320 10.742 1.00 98.31 119 VAL A N 1
ATOM 879 C CA . VAL A 1 119 ? -2.094 4.408 11.546 1.00 98.31 119 VAL A CA 1
ATOM 880 C C . VAL A 1 119 ? -0.703 4.987 11.732 1.00 98.31 119 VAL A C 1
ATOM 882 O O . VAL A 1 119 ? -0.013 5.288 10.757 1.00 98.31 119 VAL A O 1
ATOM 885 N N . LYS A 1 120 ? -0.267 5.084 12.992 1.00 97.62 120 LYS A N 1
ATOM 886 C CA . LYS A 1 120 ? 1.070 5.578 13.358 1.00 97.62 120 LYS A CA 1
ATOM 887 C C . LYS A 1 120 ? 2.080 4.478 13.679 1.00 97.62 120 LYS A C 1
ATOM 889 O O . LYS A 1 120 ? 3.275 4.751 13.730 1.00 97.62 120 LYS A O 1
ATOM 894 N N . GLY A 1 121 ? 1.616 3.255 13.919 1.00 97.62 121 GLY A N 1
ATOM 895 C CA . GLY A 1 121 ? 2.455 2.074 14.115 1.00 97.62 121 GLY A CA 1
ATOM 896 C C . GLY A 1 121 ? 2.321 1.066 12.977 1.00 97.62 121 GLY A C 1
ATOM 897 O O . GLY A 1 121 ? 2.077 1.416 11.826 1.00 97.62 121 GLY A O 1
ATOM 898 N N . ASN A 1 122 ? 2.500 -0.209 13.291 1.00 98.69 122 ASN A N 1
ATOM 899 C CA . ASN A 1 122 ? 2.524 -1.290 12.309 1.00 98.69 122 ASN A CA 1
ATOM 900 C C . ASN A 1 122 ? 1.116 -1.790 11.968 1.00 98.69 122 ASN A C 1
ATOM 902 O O . ASN A 1 122 ? 0.199 -1.704 12.789 1.00 98.69 122 ASN A O 1
ATOM 906 N N . ILE A 1 123 ? 0.967 -2.384 10.783 1.00 98.88 123 ILE A N 1
ATOM 907 C CA . ILE A 1 123 ? -0.268 -3.049 10.358 1.00 98.88 123 ILE A CA 1
ATOM 908 C C . ILE A 1 123 ? 0.017 -4.523 10.081 1.00 98.88 123 ILE A C 1
ATOM 910 O O . ILE A 1 123 ? 0.827 -4.864 9.219 1.00 98.88 123 ILE A O 1
ATOM 914 N N . GLU A 1 124 ? -0.717 -5.391 10.770 1.00 98.88 124 GLU A N 1
ATOM 915 C CA . GLU A 1 124 ? -0.819 -6.814 10.471 1.00 98.88 124 GLU A CA 1
ATOM 916 C C . GLU A 1 124 ? -2.239 -7.153 10.008 1.00 98.88 124 GLU A C 1
ATOM 918 O O . GLU A 1 124 ? -3.206 -6.998 10.757 1.00 98.88 124 GLU A O 1
ATOM 923 N N . ASN A 1 125 ? -2.369 -7.638 8.772 1.00 98.81 125 ASN A N 1
ATOM 924 C CA . ASN A 1 125 ? -3.650 -8.017 8.187 1.00 98.81 125 ASN A CA 1
ATOM 925 C C . ASN A 1 125 ? -3.774 -9.527 7.943 1.00 98.81 125 ASN A C 1
ATOM 927 O O . ASN A 1 125 ? -3.291 -10.079 6.955 1.00 98.81 125 ASN A O 1
ATOM 931 N N . ASN A 1 126 ? -4.522 -10.182 8.816 1.00 98.81 126 ASN A N 1
ATOM 932 C CA . ASN A 1 126 ? -4.901 -11.590 8.734 1.00 98.81 126 ASN A CA 1
ATOM 933 C C . ASN A 1 126 ? -6.362 -11.776 8.275 1.00 98.81 126 ASN A C 1
ATOM 935 O O . ASN A 1 126 ? -6.833 -12.905 8.130 1.00 98.81 126 ASN A O 1
ATOM 939 N N . GLY A 1 127 ? -7.078 -10.678 8.020 1.00 98.44 127 GLY A N 1
ATOM 940 C CA . GLY A 1 127 ? -8.506 -10.632 7.729 1.00 98.44 127 GLY A CA 1
ATOM 941 C C . GLY A 1 127 ? -8.838 -10.030 6.361 1.00 98.44 127 GLY A C 1
ATOM 942 O O . GLY A 1 127 ? -8.087 -10.171 5.395 1.00 98.44 127 GLY A O 1
ATOM 943 N N . ILE A 1 128 ? -10.003 -9.391 6.266 1.00 97.94 128 ILE A N 1
ATOM 944 C CA . ILE A 1 128 ? -10.397 -8.552 5.125 1.00 97.94 128 ILE A CA 1
ATOM 945 C C . ILE A 1 128 ? -9.995 -7.112 5.439 1.00 97.94 128 ILE A C 1
ATOM 947 O O . ILE A 1 128 ? -10.370 -6.595 6.491 1.00 97.94 128 ILE A O 1
ATOM 951 N N . TRP A 1 129 ? -9.269 -6.470 4.522 1.00 98.00 129 TRP A N 1
ATOM 952 C CA . TRP A 1 129 ? -8.892 -5.061 4.617 1.00 98.00 129 TRP A CA 1
ATOM 953 C C . TRP A 1 129 ? -9.402 -4.294 3.406 1.00 98.00 129 TRP A C 1
ATOM 955 O O . TRP A 1 129 ? -8.837 -4.396 2.320 1.00 98.00 129 TRP A O 1
ATOM 965 N N . LYS A 1 130 ? -10.476 -3.534 3.598 1.00 95.19 130 LYS A N 1
ATOM 966 C CA . LYS A 1 130 ? -11.139 -2.739 2.564 1.00 95.19 130 LYS A CA 1
ATOM 967 C C . LYS A 1 130 ? -11.763 -1.444 3.120 1.00 95.19 130 LYS A C 1
ATOM 969 O O . LYS A 1 130 ? -12.944 -1.190 2.868 1.00 95.19 130 LYS A O 1
ATOM 974 N N . PRO A 1 131 ? -11.036 -0.621 3.902 1.00 94.81 131 PRO A N 1
ATOM 975 C CA . PRO A 1 131 ? -11.520 0.706 4.277 1.00 94.81 131 PRO A CA 1
ATOM 976 C C . PRO A 1 131 ? -11.632 1.619 3.043 1.00 94.81 131 PRO A C 1
ATOM 978 O O . PRO A 1 131 ? -11.301 1.228 1.916 1.00 94.81 131 PRO A O 1
ATOM 981 N N . TYR A 1 132 ? -12.130 2.847 3.221 1.00 93.75 132 TYR A N 1
ATOM 982 C CA . TYR A 1 132 ? -12.059 3.840 2.146 1.00 93.75 132 TYR A CA 1
ATOM 983 C C . TYR A 1 132 ? -10.618 4.243 1.867 1.00 93.75 132 TYR A C 1
ATOM 985 O O . TYR A 1 132 ? -10.146 4.077 0.741 1.00 93.75 132 TYR A O 1
ATOM 993 N N . LYS A 1 133 ? -9.918 4.681 2.913 1.00 95.50 133 LYS A N 1
ATOM 994 C CA . LYS A 1 133 ? -8.521 5.086 2.837 1.00 95.50 133 LYS A CA 1
ATOM 995 C C . LYS A 1 133 ? -7.742 4.621 4.061 1.00 95.50 133 LYS A C 1
ATOM 997 O O . LYS A 1 133 ? -8.268 4.623 5.174 1.00 95.50 133 LYS A O 1
ATOM 1002 N N . THR A 1 134 ? -6.487 4.253 3.853 1.00 97.94 134 THR A N 1
ATOM 1003 C CA . THR A 1 134 ? -5.502 4.030 4.908 1.00 97.94 134 THR A CA 1
ATOM 1004 C C . THR A 1 134 ? -4.371 5.041 4.764 1.00 97.94 134 THR A C 1
ATOM 1006 O O . THR A 1 134 ? -3.780 5.168 3.694 1.00 97.94 134 THR A O 1
ATOM 1009 N N . THR A 1 135 ? -4.076 5.751 5.848 1.00 97.88 135 THR A N 1
ATOM 1010 C CA . THR A 1 135 ? -2.969 6.703 5.934 1.00 97.88 135 THR A CA 1
ATOM 1011 C C . THR A 1 135 ? -1.912 6.158 6.888 1.00 97.88 135 THR A C 1
ATOM 1013 O O . THR A 1 135 ? -2.233 5.737 7.999 1.00 97.88 135 THR A O 1
ATOM 1016 N N . LEU A 1 136 ? -0.654 6.166 6.457 1.00 97.94 136 LEU A N 1
ATOM 1017 C CA . LEU A 1 136 ? 0.515 5.860 7.274 1.00 97.94 136 LEU A CA 1
ATOM 1018 C C . LEU A 1 136 ? 1.158 7.187 7.704 1.00 97.94 136 LEU A C 1
ATOM 1020 O O . LEU A 1 136 ? 1.764 7.888 6.891 1.00 97.94 136 LEU A O 1
ATOM 1024 N N . SER A 1 137 ? 0.954 7.570 8.967 1.00 96.50 137 SER A N 1
ATOM 1025 C CA . SER A 1 137 ? 1.394 8.863 9.527 1.00 96.50 137 SER A CA 1
ATOM 1026 C C . SER A 1 137 ? 2.363 8.725 10.707 1.00 96.50 137 SER A C 1
ATOM 1028 O O . SER A 1 137 ? 2.555 9.658 11.496 1.00 96.50 137 SER A O 1
ATOM 1030 N N . GLY A 1 138 ? 2.950 7.540 10.873 1.00 94.69 138 GLY A N 1
ATOM 1031 C CA . GLY A 1 138 ? 3.913 7.254 11.926 1.00 94.69 138 GLY A CA 1
ATOM 1032 C C . GLY A 1 138 ? 5.242 7.956 11.688 1.00 94.69 138 GLY A C 1
ATOM 1033 O O . GLY A 1 138 ? 5.798 7.864 10.607 1.00 94.69 138 GLY A O 1
ATOM 1034 N N . VAL A 1 139 ? 5.789 8.587 12.732 1.00 91.19 139 VAL A N 1
ATOM 1035 C CA . VAL A 1 139 ? 7.108 9.264 12.687 1.00 91.19 139 VAL A CA 1
ATOM 1036 C C . VAL A 1 139 ? 8.299 8.314 12.854 1.00 91.19 139 VAL A C 1
ATOM 1038 O O . VAL A 1 139 ? 9.459 8.716 12.914 1.00 91.19 139 VAL A O 1
ATOM 1041 N N . SER A 1 140 ? 8.001 7.032 13.018 1.00 91.94 140 SER A N 1
ATOM 1042 C CA . SER A 1 140 ? 8.956 5.939 13.136 1.00 91.94 140 SER A CA 1
ATOM 1043 C C . SER A 1 140 ? 8.671 4.921 12.046 1.00 91.94 140 SER A C 1
ATOM 1045 O O . SER A 1 140 ? 7.543 4.846 11.570 1.00 91.94 140 SER A O 1
ATOM 1047 N N . MET A 1 141 ? 9.656 4.077 11.738 1.00 94.19 141 MET A N 1
ATOM 1048 C CA . MET A 1 141 ? 9.512 3.013 10.745 1.00 94.19 141 MET A CA 1
ATOM 1049 C C . MET A 1 141 ? 8.238 2.196 10.986 1.00 94.19 141 MET A C 1
ATOM 1051 O O . MET A 1 141 ? 8.061 1.641 12.073 1.00 94.19 141 MET A O 1
ATOM 1055 N N . GLN A 1 142 ? 7.388 2.104 9.963 1.00 97.12 142 GLN A N 1
ATOM 1056 C CA . GLN A 1 142 ? 6.161 1.311 9.997 1.00 97.12 142 GLN A CA 1
ATOM 1057 C C . GLN A 1 142 ? 6.350 0.023 9.198 1.00 97.12 142 GLN A C 1
ATOM 1059 O O . GLN A 1 142 ? 6.888 0.030 8.089 1.00 97.12 142 GLN A O 1
ATOM 1064 N N . PHE A 1 143 ? 5.884 -1.090 9.756 1.00 98.06 143 PHE A N 1
ATOM 1065 C CA . PHE A 1 143 ? 5.868 -2.385 9.089 1.00 98.06 143 PHE A CA 1
ATOM 1066 C C . PHE A 1 143 ? 4.464 -2.730 8.602 1.00 98.06 143 PHE A C 1
ATOM 1068 O O . PHE A 1 143 ? 3.491 -2.609 9.350 1.00 98.06 143 PHE A O 1
ATOM 1075 N N . LEU A 1 144 ? 4.381 -3.214 7.365 1.00 98.56 144 LEU A N 1
ATOM 1076 C CA . LEU A 1 144 ? 3.179 -3.797 6.783 1.00 98.56 144 LEU A CA 1
ATOM 1077 C C . LEU A 1 144 ? 3.381 -5.295 6.597 1.00 98.56 144 LEU A C 1
ATOM 1079 O O . LEU A 1 144 ? 4.341 -5.732 5.959 1.00 98.56 144 LEU A O 1
ATOM 1083 N N . GLN A 1 145 ? 2.454 -6.083 7.121 1.00 98.69 145 GLN A N 1
ATOM 1084 C CA . GLN A 1 145 ? 2.424 -7.523 6.908 1.00 98.69 145 GLN A CA 1
ATOM 1085 C C . GLN A 1 145 ? 1.003 -8.030 6.738 1.00 98.69 145 GLN A C 1
ATOM 1087 O O . GLN A 1 145 ? 0.035 -7.429 7.204 1.00 98.69 145 GLN A O 1
ATOM 1092 N N . GLN A 1 146 ? 0.892 -9.180 6.094 1.00 98.50 146 GLN A N 1
ATOM 1093 C CA . GLN A 1 146 ? -0.369 -9.864 5.907 1.00 98.50 146 GLN A CA 1
ATOM 1094 C C . GLN A 1 146 ? -0.195 -11.381 5.902 1.00 98.50 146 GLN A C 1
ATOM 1096 O O . GLN A 1 146 ? 0.857 -11.907 5.530 1.00 98.50 146 GLN A O 1
ATOM 1101 N N . SER A 1 147 ? -1.265 -12.089 6.251 1.00 98.44 147 SER A N 1
ATOM 1102 C CA . SER A 1 147 ? -1.341 -13.534 6.049 1.00 98.44 147 SER A CA 1
ATOM 1103 C C . SER A 1 147 ? -1.393 -13.898 4.562 1.00 98.44 147 SER A C 1
ATOM 1105 O O . SER A 1 147 ? -1.864 -13.130 3.717 1.00 98.44 147 SER A O 1
ATOM 1107 N N . ALA A 1 148 ? -0.950 -15.112 4.230 1.00 97.50 148 ALA A N 1
ATOM 1108 C CA . ALA A 1 148 ? -1.020 -15.632 2.868 1.00 97.50 148 ALA A CA 1
ATOM 1109 C C . ALA A 1 148 ? -2.461 -15.586 2.316 1.00 97.50 148 ALA A C 1
ATOM 1111 O O . ALA A 1 148 ? -3.423 -15.920 3.007 1.00 97.50 148 ALA A O 1
ATOM 1112 N N . GLY A 1 149 ? -2.606 -15.156 1.060 1.00 96.00 149 GLY A N 1
ATOM 1113 C CA . GLY A 1 149 ? -3.907 -15.016 0.393 1.00 96.00 149 GLY A CA 1
ATOM 1114 C C . GLY A 1 149 ? -4.726 -13.790 0.814 1.00 96.00 149 GLY A C 1
ATOM 1115 O O . GLY A 1 149 ? -5.830 -13.607 0.304 1.00 96.00 149 GLY A O 1
ATOM 1116 N N . LYS A 1 150 ? -4.215 -12.947 1.719 1.00 97.62 150 LYS A N 1
ATOM 1117 C CA . LYS A 1 150 ? -4.824 -11.654 2.052 1.00 97.62 150 LYS A CA 1
ATOM 1118 C C . LYS A 1 150 ? -4.281 -10.542 1.156 1.00 97.62 150 LYS A C 1
ATOM 1120 O O . LYS A 1 150 ? -3.333 -10.740 0.392 1.00 97.62 150 LYS A O 1
ATOM 1125 N N . ARG A 1 151 ? -4.945 -9.391 1.215 1.00 97.38 151 ARG A N 1
ATOM 1126 C CA . ARG A 1 151 ? -4.597 -8.181 0.469 1.00 97.38 151 ARG A CA 1
ATOM 1127 C C . ARG A 1 151 ? -5.021 -6.941 1.240 1.00 97.38 151 ARG A C 1
ATOM 1129 O O . ARG A 1 151 ? -5.961 -6.998 2.036 1.00 97.38 151 ARG A O 1
ATOM 1136 N N . PHE A 1 152 ? -4.356 -5.837 0.947 1.00 98.12 152 PHE A N 1
ATOM 1137 C CA . PHE A 1 152 ? -4.762 -4.494 1.325 1.00 98.12 152 PHE A CA 1
ATOM 1138 C C . PHE A 1 152 ? -5.547 -3.848 0.181 1.00 98.12 152 PHE A C 1
ATOM 1140 O O . PHE A 1 152 ? -5.048 -3.754 -0.941 1.00 98.12 152 PHE A O 1
ATOM 1147 N N . GLU A 1 153 ? -6.774 -3.409 0.456 1.00 95.94 153 GLU A N 1
ATOM 1148 C CA . GLU A 1 153 ? -7.595 -2.637 -0.483 1.00 95.94 153 GLU A CA 1
ATOM 1149 C C . GLU A 1 153 ? -7.907 -1.227 0.033 1.00 95.94 153 GLU A C 1
ATOM 1151 O O . GLU A 1 153 ? -7.687 -0.915 1.205 1.00 95.94 153 GLU A O 1
ATOM 1156 N N . GLY A 1 154 ? -8.447 -0.389 -0.854 1.00 93.81 154 GLY A N 1
ATOM 1157 C CA . GLY A 1 154 ? -8.764 1.015 -0.590 1.00 93.81 154 GLY A CA 1
ATOM 1158 C C . GLY A 1 154 ? -7.675 1.962 -1.087 1.00 93.81 154 GLY A C 1
ATOM 1159 O O . GLY A 1 154 ? -6.691 1.534 -1.682 1.00 93.81 154 GLY A O 1
ATOM 1160 N N . VAL A 1 155 ? -7.871 3.259 -0.865 1.00 95.56 155 VAL A N 1
ATOM 1161 C CA . VAL A 1 155 ? -6.854 4.280 -1.142 1.00 95.56 155 VAL A CA 1
ATOM 1162 C C . VAL A 1 155 ? -5.757 4.184 -0.086 1.00 95.56 155 VAL A C 1
ATOM 1164 O O . VAL A 1 155 ? -6.054 3.989 1.092 1.00 95.56 155 VAL A O 1
ATOM 1167 N N . TRP A 1 156 ? -4.501 4.352 -0.483 1.00 97.56 156 TRP A N 1
ATOM 1168 C CA . TRP A 1 156 ? -3.373 4.385 0.444 1.00 97.56 156 TRP A CA 1
ATOM 1169 C C . TRP A 1 156 ? -2.605 5.692 0.319 1.00 97.56 156 TRP A C 1
ATOM 1171 O O . TRP A 1 156 ? -2.471 6.232 -0.777 1.00 97.56 156 TRP A O 1
ATOM 1181 N N . ALA A 1 157 ? -2.115 6.199 1.446 1.00 97.25 157 ALA A N 1
ATOM 1182 C CA . ALA A 1 157 ? -1.244 7.362 1.484 1.00 97.25 157 ALA A CA 1
ATOM 1183 C C . ALA A 1 157 ? -0.196 7.224 2.590 1.00 97.25 157 ALA A C 1
ATOM 1185 O O . ALA A 1 157 ? -0.508 6.751 3.685 1.00 97.25 157 ALA A O 1
ATOM 1186 N N . ILE A 1 158 ? 1.023 7.682 2.330 1.00 96.44 158 ILE A N 1
ATOM 1187 C CA . ILE A 1 158 ? 1.996 8.017 3.375 1.00 96.44 158 ILE A CA 1
ATOM 1188 C C . ILE A 1 158 ? 1.928 9.529 3.601 1.00 96.44 158 ILE A C 1
ATOM 1190 O O . ILE A 1 158 ? 1.773 10.293 2.655 1.00 96.44 158 ILE A O 1
ATOM 1194 N N . THR A 1 159 ? 1.996 9.991 4.847 1.00 92.44 159 THR A N 1
ATOM 1195 C CA . THR A 1 159 ? 1.972 11.440 5.144 1.00 92.44 159 THR A CA 1
ATOM 1196 C C . THR A 1 159 ? 3.166 11.930 5.942 1.00 92.44 159 THR A C 1
ATOM 1198 O O . THR A 1 159 ? 3.436 13.128 5.924 1.00 92.44 159 THR A O 1
ATOM 1201 N N . ASP A 1 160 ? 3.873 11.042 6.639 1.00 82.50 160 ASP A N 1
ATOM 1202 C CA . ASP A 1 160 ? 5.173 11.395 7.205 1.00 82.50 160 ASP A CA 1
ATOM 1203 C C . ASP A 1 160 ? 6.266 11.048 6.200 1.00 82.50 160 ASP A C 1
ATOM 1205 O O . ASP A 1 160 ? 6.274 9.933 5.704 1.00 82.50 160 ASP A O 1
ATOM 1209 N N . THR A 1 161 ? 7.163 11.995 5.919 1.00 73.81 161 THR A N 1
ATOM 1210 C CA . THR A 1 161 ? 8.291 11.818 4.986 1.00 73.81 161 THR A CA 1
ATOM 1211 C C . THR A 1 161 ? 9.633 11.653 5.706 1.00 73.81 161 THR A C 1
ATOM 1213 O O . THR A 1 161 ? 10.696 11.760 5.093 1.00 73.81 161 THR A O 1
ATOM 1216 N N . ASN A 1 162 ? 9.611 11.532 7.039 1.00 79.69 162 ASN A N 1
ATOM 1217 C CA . ASN A 1 162 ? 10.812 11.477 7.876 1.00 79.69 162 ASN A CA 1
ATOM 1218 C C . ASN A 1 162 ? 11.236 10.041 8.210 1.00 79.69 162 ASN A C 1
ATOM 1220 O O . ASN A 1 162 ? 12.271 9.836 8.854 1.00 79.69 162 ASN A O 1
ATOM 1224 N N . SER A 1 163 ? 10.450 9.049 7.794 1.00 84.94 163 SER A N 1
ATOM 1225 C CA . SER A 1 163 ? 10.738 7.639 8.004 1.00 84.94 163 SER A CA 1
ATOM 1226 C C . SER A 1 163 ? 10.600 6.850 6.704 1.00 84.94 163 SER A C 1
ATOM 1228 O O . SER A 1 163 ? 10.862 7.370 5.629 1.00 84.94 163 SER A O 1
ATOM 1230 N N . PHE A 1 164 ? 10.346 5.551 6.813 1.00 89.19 164 PHE A N 1
ATOM 1231 C CA . PHE A 1 164 ? 10.062 4.699 5.670 1.00 89.19 164 PHE A CA 1
ATOM 1232 C C . PHE A 1 164 ? 9.150 3.551 6.079 1.00 89.19 164 PHE A C 1
ATOM 1234 O O . PHE A 1 164 ? 9.150 3.096 7.231 1.00 89.19 164 PHE A O 1
ATOM 1241 N N . VAL A 1 165 ? 8.411 3.040 5.102 1.00 96.75 165 VAL A N 1
ATOM 1242 C CA . VAL A 1 165 ? 7.539 1.876 5.253 1.00 96.75 165 VAL A CA 1
ATOM 1243 C C . VAL A 1 165 ? 8.288 0.625 4.810 1.00 96.75 165 VAL A C 1
ATOM 1245 O O . VAL A 1 165 ? 8.917 0.599 3.751 1.00 96.75 165 VAL A O 1
ATOM 1248 N N . LYS A 1 166 ? 8.220 -0.445 5.605 1.00 97.31 166 LYS A N 1
ATOM 1249 C CA . LYS A 1 166 ? 8.801 -1.749 5.264 1.00 97.31 166 LYS A CA 1
ATOM 1250 C C . LYS A 1 166 ? 7.751 -2.831 5.155 1.00 97.31 166 LYS A C 1
ATOM 1252 O O . LYS A 1 166 ? 6.867 -2.940 6.000 1.00 97.31 166 LYS A O 1
ATOM 1257 N N . LEU A 1 167 ? 7.914 -3.705 4.171 1.00 98.12 167 LEU A N 1
ATOM 1258 C CA . LEU A 1 167 ? 7.207 -4.977 4.183 1.00 98.12 167 LEU A CA 1
ATOM 1259 C C . LEU A 1 167 ? 7.852 -5.917 5.213 1.00 98.12 167 LEU A C 1
ATOM 1261 O O . LEU A 1 167 ? 9.076 -5.972 5.357 1.00 98.12 167 LEU A O 1
ATOM 1265 N N . ASN A 1 168 ? 7.019 -6.658 5.936 1.00 97.94 168 ASN A N 1
ATOM 1266 C CA . ASN A 1 168 ? 7.439 -7.720 6.853 1.00 97.94 168 ASN A CA 1
ATOM 1267 C C . ASN A 1 168 ? 6.855 -9.096 6.464 1.00 97.94 168 ASN A C 1
ATOM 1269 O O . ASN A 1 168 ? 6.952 -10.065 7.210 1.00 97.94 168 ASN A O 1
ATOM 1273 N N . SER A 1 169 ? 6.245 -9.175 5.281 1.00 98.19 169 SER A N 1
ATOM 1274 C CA . SER A 1 169 ? 5.786 -10.391 4.609 1.00 98.19 169 SER A CA 1
ATOM 1275 C C . SER A 1 169 ? 5.641 -10.106 3.111 1.00 98.19 169 SER A C 1
ATOM 1277 O O . SER A 1 169 ? 5.738 -8.956 2.684 1.00 98.19 169 SER A O 1
ATOM 1279 N N . ASN A 1 170 ? 5.310 -11.120 2.308 1.00 97.69 170 ASN A N 1
ATOM 1280 C CA . ASN A 1 170 ? 4.780 -10.867 0.964 1.00 97.69 170 ASN A CA 1
ATOM 1281 C C . ASN A 1 170 ? 3.471 -10.072 1.081 1.00 97.69 170 ASN A C 1
ATOM 1283 O O . ASN A 1 170 ? 2.593 -10.458 1.861 1.00 97.69 170 ASN A O 1
ATOM 1287 N N . VAL A 1 171 ? 3.336 -8.987 0.318 1.00 97.88 171 VAL A N 1
ATOM 1288 C CA . VAL A 1 171 ? 2.179 -8.083 0.391 1.00 97.88 171 VAL A CA 1
ATOM 1289 C C . VAL A 1 171 ? 1.518 -7.916 -0.972 1.00 97.88 171 VAL A C 1
ATOM 1291 O O . VAL A 1 171 ? 2.185 -7.815 -2.000 1.00 97.88 171 VAL A O 1
ATOM 1294 N N . VAL A 1 172 ? 0.185 -7.875 -0.961 1.00 97.75 172 VAL A N 1
ATOM 1295 C CA . VAL A 1 172 ? -0.663 -7.575 -2.113 1.00 97.75 172 VAL A CA 1
ATOM 1296 C C . VAL A 1 172 ? -1.416 -6.278 -1.833 1.00 97.75 172 VAL A C 1
ATOM 1298 O O . VAL A 1 172 ? -2.185 -6.217 -0.874 1.00 97.75 172 VAL A O 1
ATOM 1301 N N . PHE A 1 173 ? -1.254 -5.276 -2.691 1.00 97.38 173 PHE A N 1
ATOM 1302 C CA . PHE A 1 173 ? -2.109 -4.087 -2.720 1.00 97.38 173 PHE A CA 1
ATOM 1303 C C . PHE A 1 173 ? -3.086 -4.154 -3.889 1.00 97.38 173 PHE A C 1
ATOM 1305 O O . PHE A 1 173 ? -2.724 -4.627 -4.967 1.00 97.38 173 PHE A O 1
ATOM 1312 N N . GLY A 1 174 ? -4.308 -3.647 -3.717 1.00 93.94 174 GLY A N 1
ATOM 1313 C CA . GLY A 1 174 ? -5.206 -3.478 -4.851 1.00 93.94 174 GLY A CA 1
ATOM 1314 C C . GLY A 1 174 ? -6.576 -2.876 -4.554 1.00 93.94 174 GLY A C 1
ATOM 1315 O O . GLY A 1 174 ? -6.737 -2.125 -3.603 1.00 93.94 174 GLY A O 1
ATOM 1316 N N . GLY A 1 175 ? -7.579 -3.218 -5.368 1.00 86.50 175 GLY A N 1
ATOM 1317 C CA . GLY A 1 175 ? -8.966 -2.773 -5.166 1.00 86.50 175 GLY A CA 1
ATOM 1318 C C . GLY A 1 175 ? -9.376 -1.582 -6.034 1.00 86.50 175 GLY A C 1
ATOM 1319 O O . GLY A 1 175 ? -10.265 -0.835 -5.642 1.00 86.50 175 GLY A O 1
ATOM 1320 N N . ASN A 1 176 ? -8.743 -1.415 -7.202 1.00 87.38 176 ASN A N 1
ATOM 1321 C CA . ASN A 1 176 ? -9.025 -0.346 -8.162 1.00 87.38 176 ASN A CA 1
ATOM 1322 C C . ASN A 1 176 ? -8.884 1.076 -7.592 1.00 87.38 176 ASN A C 1
ATOM 1324 O O . ASN A 1 176 ? -9.624 1.979 -7.977 1.00 87.38 176 ASN A O 1
ATOM 1328 N N . GLU A 1 177 ? -7.900 1.294 -6.721 1.00 92.06 177 GLU A N 1
ATOM 1329 C CA . GLU A 1 177 ? -7.551 2.595 -6.132 1.00 92.06 177 GLU A CA 1
ATOM 1330 C C . GLU A 1 177 ? -6.064 2.915 -6.349 1.00 92.06 177 GLU A C 1
ATOM 1332 O O . GLU A 1 177 ? -5.389 2.199 -7.088 1.00 92.06 177 GLU A O 1
ATOM 1337 N N . ASN A 1 178 ? -5.559 4.009 -5.775 1.00 94.81 178 ASN A N 1
ATOM 1338 C CA . ASN A 1 178 ? -4.149 4.394 -5.871 1.00 94.81 178 ASN A CA 1
ATOM 1339 C C . ASN A 1 178 ? -3.458 4.390 -4.500 1.00 94.81 178 ASN A C 1
ATOM 1341 O O . ASN A 1 178 ? -4.118 4.533 -3.466 1.00 94.81 178 ASN A O 1
ATOM 1345 N N . PHE A 1 179 ? -2.130 4.283 -4.527 1.00 97.19 179 PHE A N 1
ATOM 1346 C CA . PHE A 1 179 ? -1.247 4.495 -3.387 1.00 97.19 179 PHE A CA 1
ATOM 1347 C C . PHE A 1 179 ? -0.351 5.721 -3.638 1.00 97.19 179 PHE A C 1
ATOM 1349 O O . PHE A 1 179 ? 0.550 5.680 -4.474 1.00 97.19 179 PHE A O 1
ATOM 1356 N N . ASP A 1 180 ? -0.612 6.791 -2.889 1.00 97.50 180 ASP A N 1
ATOM 1357 C CA . ASP A 1 180 ? 0.260 7.958 -2.742 1.00 97.50 180 ASP A CA 1
ATOM 1358 C C . ASP A 1 180 ? 1.449 7.656 -1.819 1.00 97.50 180 ASP A C 1
ATOM 1360 O O . ASP A 1 180 ? 1.272 7.429 -0.617 1.00 97.50 180 ASP A O 1
ATOM 1364 N N . LEU A 1 181 ? 2.667 7.643 -2.350 1.00 96.94 181 LEU A N 1
ATOM 1365 C CA . LEU A 1 181 ? 3.865 7.498 -1.525 1.00 96.94 181 LEU A CA 1
ATOM 1366 C C . LEU A 1 181 ? 4.321 8.840 -0.926 1.00 96.94 181 LEU A C 1
ATOM 1368 O O . LEU A 1 181 ? 5.153 8.824 -0.025 1.00 96.94 181 LEU A O 1
ATOM 1372 N N . ASN A 1 182 ? 3.782 9.980 -1.378 1.00 95.62 182 ASN A N 1
ATOM 1373 C CA . ASN A 1 182 ? 4.061 11.330 -0.882 1.00 95.62 182 ASN A CA 1
ATOM 1374 C C . ASN A 1 182 ? 5.557 11.650 -0.661 1.00 95.62 182 ASN A C 1
ATOM 1376 O O . ASN A 1 182 ? 5.970 12.182 0.366 1.00 95.62 182 ASN A O 1
ATOM 1380 N N . ASN A 1 183 ? 6.389 11.319 -1.641 1.00 94.31 183 ASN A N 1
ATOM 1381 C CA . ASN A 1 183 ? 7.851 11.405 -1.648 1.00 94.31 183 ASN A CA 1
ATOM 1382 C C . ASN A 1 183 ? 8.574 10.542 -0.596 1.00 94.31 183 ASN A C 1
ATOM 1384 O O . ASN A 1 183 ? 9.793 10.655 -0.456 1.00 94.31 183 ASN A O 1
ATOM 1388 N N . ASP A 1 184 ? 7.864 9.662 0.105 1.00 95.38 184 ASP A N 1
ATOM 1389 C CA . ASP A 1 184 ? 8.433 8.700 1.044 1.00 95.38 184 ASP A CA 1
ATOM 1390 C C . ASP A 1 184 ? 8.927 7.429 0.315 1.00 95.38 184 ASP A C 1
ATOM 1392 O O . ASP A 1 184 ? 8.920 7.320 -0.918 1.00 95.38 184 ASP A O 1
ATOM 1396 N N . THR A 1 185 ? 9.425 6.462 1.083 1.00 96.00 185 THR A N 1
ATOM 1397 C CA . THR A 1 185 ? 10.026 5.219 0.623 1.00 96.00 185 THR A CA 1
ATOM 1398 C C . THR A 1 185 ? 9.273 3.990 1.132 1.00 96.00 185 THR A C 1
ATOM 1400 O O . THR A 1 185 ? 9.207 3.721 2.332 1.00 96.00 185 THR A O 1
ATOM 1403 N N . LEU A 1 186 ? 8.834 3.144 0.197 1.00 97.44 186 LEU A N 1
ATOM 1404 C CA . LEU A 1 186 ? 8.426 1.767 0.466 1.00 97.44 186 LEU A CA 1
ATOM 1405 C C . LEU A 1 186 ? 9.593 0.809 0.194 1.00 97.44 186 LEU A C 1
ATOM 1407 O O . LEU A 1 186 ? 10.046 0.657 -0.939 1.00 97.44 186 LEU A O 1
ATOM 1411 N N . HIS A 1 187 ? 10.056 0.098 1.217 1.00 97.31 187 HIS A N 1
ATOM 1412 C CA . HIS A 1 187 ? 11.081 -0.930 1.076 1.00 97.31 187 HIS A CA 1
ATOM 1413 C C . HIS A 1 187 ? 10.459 -2.329 1.173 1.00 97.31 187 HIS A C 1
ATOM 1415 O O . HIS A 1 187 ? 9.897 -2.728 2.194 1.00 97.31 187 HIS A O 1
ATOM 1421 N N . THR A 1 188 ? 10.610 -3.098 0.095 1.00 97.12 188 THR A N 1
ATOM 1422 C CA . THR A 1 188 ? 10.133 -4.487 -0.005 1.00 97.12 188 THR A CA 1
ATOM 1423 C C . THR A 1 188 ? 10.827 -5.450 0.956 1.00 97.12 188 THR A C 1
ATOM 1425 O O . THR A 1 188 ? 10.248 -6.469 1.310 1.00 97.12 188 THR A 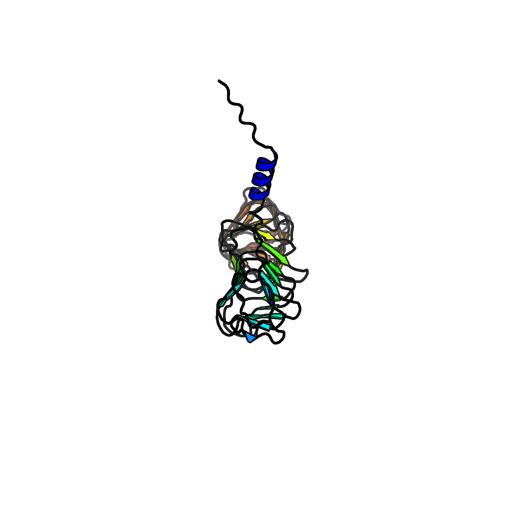O 1
ATOM 1428 N N . ASN A 1 189 ? 12.031 -5.114 1.434 1.00 95.69 189 ASN A N 1
ATOM 1429 C CA . ASN A 1 189 ? 12.717 -5.788 2.538 1.00 95.69 189 ASN A CA 1
ATOM 1430 C C . ASN A 1 189 ? 12.883 -7.307 2.316 1.00 95.69 189 ASN A C 1
ATOM 1432 O O . ASN A 1 189 ? 12.731 -8.098 3.243 1.00 95.69 189 ASN A O 1
ATOM 1436 N N . GLY A 1 190 ? 13.171 -7.708 1.072 1.00 94.44 190 GLY A N 1
ATOM 1437 C CA . GLY A 1 190 ? 13.327 -9.114 0.677 1.00 94.44 190 GLY A CA 1
ATOM 1438 C C . GLY A 1 190 ? 12.015 -9.889 0.514 1.00 94.44 190 GLY A C 1
ATOM 1439 O O . GLY A 1 190 ? 12.048 -11.114 0.425 1.00 94.44 190 GLY A O 1
ATOM 1440 N N . TYR A 1 191 ? 10.872 -9.200 0.501 1.00 96.38 191 TYR A N 1
ATOM 1441 C CA . TYR A 1 191 ? 9.561 -9.789 0.255 1.00 96.38 191 TYR A CA 1
ATOM 1442 C C . TYR A 1 191 ? 8.993 -9.379 -1.103 1.00 96.38 191 TYR A C 1
ATOM 1444 O O . TYR A 1 191 ? 9.271 -8.299 -1.624 1.00 96.38 191 TYR A O 1
ATOM 1452 N N . ASN A 1 192 ? 8.102 -10.211 -1.638 1.00 95.12 192 ASN A N 1
ATOM 1453 C CA . ASN A 1 192 ? 7.394 -9.912 -2.874 1.00 95.12 192 ASN A CA 1
ATOM 1454 C C . ASN A 1 192 ? 6.359 -8.801 -2.664 1.00 95.12 192 ASN A C 1
ATOM 1456 O O . ASN A 1 192 ? 5.526 -8.869 -1.751 1.00 95.12 192 ASN A O 1
ATOM 1460 N N . LEU A 1 193 ? 6.354 -7.842 -3.588 1.00 97.50 193 LEU A N 1
ATOM 1461 C CA . LEU A 1 193 ? 5.289 -6.860 -3.748 1.00 97.50 193 LEU A CA 1
ATOM 1462 C C . LEU A 1 193 ? 4.415 -7.264 -4.936 1.00 97.50 193 LEU A C 1
ATOM 1464 O O . LEU A 1 193 ? 4.885 -7.330 -6.071 1.00 97.50 193 LEU A O 1
ATOM 1468 N N . GLN A 1 194 ? 3.134 -7.509 -4.687 1.00 97.31 194 GLN A N 1
ATOM 1469 C CA . GLN A 1 194 ? 2.137 -7.685 -5.734 1.00 97.31 194 GLN A CA 1
ATOM 1470 C C . GLN A 1 194 ? 1.192 -6.485 -5.757 1.00 97.31 194 GLN A C 1
ATOM 1472 O O . GLN A 1 194 ? 0.690 -6.052 -4.721 1.00 97.31 194 GLN A O 1
ATOM 1477 N N . VAL A 1 195 ? 0.912 -5.980 -6.953 1.00 96.75 195 VAL A N 1
ATOM 1478 C CA . VAL A 1 195 ? -0.021 -4.878 -7.178 1.00 96.75 195 VAL A CA 1
ATOM 1479 C C . VAL A 1 195 ? -1.102 -5.346 -8.137 1.00 96.75 195 VAL A C 1
ATOM 1481 O O . VAL A 1 195 ? -0.805 -5.790 -9.242 1.00 96.75 195 VAL A O 1
ATOM 1484 N N . ASP A 1 196 ? -2.351 -5.275 -7.694 1.00 94.75 196 ASP A N 1
ATOM 1485 C CA . ASP A 1 196 ? -3.512 -5.825 -8.383 1.00 94.75 196 ASP A CA 1
ATOM 1486 C C . ASP A 1 196 ? -4.586 -4.748 -8.589 1.00 94.75 196 ASP A C 1
ATOM 1488 O O . ASP A 1 196 ? -5.244 -4.319 -7.642 1.00 94.75 196 ASP A O 1
ATOM 1492 N N . GLU A 1 197 ? -4.751 -4.289 -9.831 1.00 91.69 197 GLU A N 1
ATOM 1493 C CA . GLU A 1 197 ? -5.659 -3.185 -10.196 1.00 91.69 197 GLU A CA 1
ATOM 1494 C C . GLU A 1 197 ? -5.345 -1.834 -9.508 1.00 91.69 197 GLU A C 1
ATOM 1496 O O . GLU A 1 197 ? -6.195 -0.958 -9.462 1.00 91.69 197 GLU A O 1
ATOM 1501 N N . MET A 1 198 ? -4.132 -1.609 -8.996 1.00 93.56 198 MET A N 1
ATOM 1502 C CA . MET A 1 198 ? -3.742 -0.359 -8.313 1.00 93.56 198 MET A CA 1
ATOM 1503 C C . MET A 1 198 ? -2.535 0.317 -8.970 1.00 93.56 198 MET A C 1
ATOM 1505 O O . MET A 1 198 ? -1.742 -0.342 -9.637 1.00 93.56 198 MET A O 1
ATOM 1509 N N . GLY A 1 199 ? -2.416 1.636 -8.812 1.00 94.31 199 GLY A N 1
ATOM 1510 C CA . GLY A 1 199 ? -1.270 2.435 -9.255 1.00 94.31 199 GLY A CA 1
ATOM 1511 C C . GLY A 1 199 ? -0.562 3.074 -8.065 1.00 94.31 199 GLY A C 1
ATOM 1512 O O . GLY A 1 199 ? -1.206 3.380 -7.062 1.00 94.31 199 GLY A O 1
ATOM 1513 N N . PHE A 1 200 ? 0.749 3.261 -8.177 1.00 96.88 200 PHE A N 1
ATOM 1514 C CA . PHE A 1 200 ? 1.557 3.963 -7.180 1.00 96.88 200 PHE A CA 1
ATOM 1515 C C . PHE A 1 200 ? 2.046 5.276 -7.775 1.00 96.88 200 PHE A C 1
ATOM 1517 O O . PHE A 1 200 ? 2.345 5.336 -8.975 1.00 96.88 200 PHE A O 1
ATOM 1524 N N . TYR A 1 201 ? 2.143 6.310 -6.944 1.00 97.19 201 TYR A N 1
ATOM 1525 C CA . TYR A 1 201 ? 2.648 7.598 -7.385 1.00 97.19 201 TYR A CA 1
ATOM 1526 C C . TYR A 1 201 ? 3.434 8.350 -6.311 1.00 97.19 201 TYR A C 1
ATOM 1528 O O . TYR A 1 201 ? 3.337 8.022 -5.131 1.00 97.19 201 TYR A O 1
ATOM 1536 N N . ASP A 1 202 ? 4.235 9.317 -6.766 1.00 97.00 202 ASP A N 1
ATOM 1537 C CA . ASP A 1 202 ? 4.995 10.279 -5.961 1.00 97.00 202 ASP A CA 1
ATOM 1538 C C . ASP A 1 202 ? 5.841 9.628 -4.862 1.00 97.00 202 ASP A C 1
ATOM 1540 O O . ASP A 1 202 ? 5.559 9.790 -3.686 1.00 97.00 202 ASP A O 1
ATOM 1544 N N . GLY A 1 203 ? 6.900 8.887 -5.196 1.00 96.75 203 GLY A N 1
ATOM 1545 C CA . GLY A 1 203 ? 7.809 8.389 -4.155 1.00 96.75 203 GLY A CA 1
ATOM 1546 C C . GLY A 1 203 ? 8.820 7.357 -4.610 1.00 96.75 203 GLY A C 1
ATOM 1547 O O . GLY A 1 203 ? 9.125 7.238 -5.795 1.00 96.75 203 GLY A O 1
ATOM 1548 N N . THR A 1 204 ? 9.382 6.628 -3.648 1.00 97.62 204 THR A N 1
ATOM 1549 C CA . THR A 1 204 ? 10.465 5.669 -3.886 1.00 97.62 204 THR A CA 1
ATOM 1550 C C . THR A 1 204 ? 10.061 4.251 -3.498 1.00 97.62 204 THR A C 1
ATOM 1552 O O . THR A 1 204 ? 9.501 4.020 -2.431 1.00 97.62 204 THR A O 1
ATOM 1555 N N . ILE A 1 205 ? 10.403 3.273 -4.336 1.00 98.06 205 ILE A N 1
ATOM 1556 C CA . ILE A 1 205 ? 10.320 1.848 -4.014 1.00 98.06 205 ILE A CA 1
ATOM 1557 C C . ILE A 1 205 ? 11.724 1.252 -4.045 1.00 98.06 205 ILE A C 1
ATOM 1559 O O . ILE A 1 205 ? 12.389 1.272 -5.080 1.00 98.06 205 ILE A O 1
ATOM 1563 N N . ILE A 1 206 ? 12.160 0.691 -2.917 1.00 98.06 206 ILE A N 1
ATOM 1564 C CA . ILE A 1 206 ? 13.430 -0.036 -2.809 1.00 98.06 206 ILE A CA 1
ATOM 1565 C C . ILE A 1 206 ? 13.154 -1.540 -2.882 1.00 98.06 206 ILE A C 1
ATOM 1567 O O . ILE A 1 206 ? 12.413 -2.095 -2.057 1.00 98.06 206 ILE A O 1
ATOM 1571 N N . SER A 1 207 ? 13.747 -2.211 -3.868 1.00 97.25 207 SER A N 1
ATOM 1572 C CA . SER A 1 207 ? 13.612 -3.656 -4.048 1.00 97.25 207 SER A CA 1
ATOM 1573 C C . SER A 1 207 ? 14.750 -4.255 -4.870 1.00 97.25 207 SER A C 1
ATOM 1575 O O . SER A 1 207 ? 15.186 -3.664 -5.850 1.00 97.25 207 SER A O 1
ATOM 1577 N N . ASP A 1 208 ? 15.169 -5.460 -4.490 1.00 95.62 208 ASP A N 1
ATOM 1578 C CA . ASP A 1 208 ? 16.033 -6.343 -5.286 1.00 95.62 208 ASP A CA 1
ATOM 1579 C C . ASP A 1 208 ? 15.280 -7.622 -5.719 1.00 95.62 208 ASP A C 1
ATOM 1581 O O . ASP A 1 208 ? 15.890 -8.646 -6.026 1.00 95.62 208 ASP A O 1
ATOM 1585 N N . ASP A 1 209 ? 13.941 -7.589 -5.685 1.00 93.19 209 ASP A N 1
ATOM 1586 C CA . ASP A 1 209 ? 13.074 -8.738 -5.961 1.00 93.19 209 ASP A CA 1
ATOM 1587 C C . ASP A 1 209 ? 12.080 -8.443 -7.104 1.00 93.19 209 ASP A C 1
ATOM 1589 O O . ASP A 1 209 ? 12.192 -7.477 -7.870 1.00 93.19 209 ASP A O 1
ATOM 1593 N N . THR A 1 210 ? 11.105 -9.331 -7.256 1.00 94.00 210 THR A N 1
ATOM 1594 C CA . THR A 1 210 ? 10.070 -9.287 -8.270 1.00 94.00 210 THR A CA 1
ATOM 1595 C C . THR A 1 210 ? 8.876 -8.483 -7.778 1.00 94.00 210 THR A C 1
ATOM 1597 O O . THR A 1 210 ? 8.246 -8.818 -6.773 1.00 94.00 210 THR A O 1
ATOM 1600 N N . ILE A 1 211 ? 8.508 -7.460 -8.546 1.00 96.88 211 ILE A N 1
ATOM 1601 C CA . ILE A 1 211 ? 7.227 -6.772 -8.410 1.00 96.88 211 ILE A CA 1
ATOM 1602 C C . ILE A 1 211 ? 6.247 -7.412 -9.395 1.00 96.88 211 ILE A C 1
ATOM 1604 O O . ILE A 1 211 ? 6.452 -7.408 -10.613 1.00 96.88 211 ILE A O 1
ATOM 1608 N N . TYR A 1 212 ? 5.174 -7.985 -8.853 1.00 97.12 212 TYR A N 1
ATOM 1609 C CA . TYR A 1 212 ? 4.139 -8.669 -9.619 1.00 97.12 212 TYR A CA 1
ATOM 1610 C C . TYR A 1 212 ? 2.997 -7.712 -9.927 1.00 97.12 212 TYR A C 1
ATOM 1612 O O . TYR A 1 212 ? 2.206 -7.377 -9.049 1.00 97.12 212 TYR A O 1
ATOM 1620 N N . ILE A 1 213 ? 2.868 -7.324 -11.189 1.00 96.19 213 ILE A N 1
ATOM 1621 C CA . ILE A 1 213 ? 1.751 -6.526 -11.679 1.00 96.19 213 ILE A CA 1
ATOM 1622 C C . ILE A 1 213 ? 0.651 -7.487 -12.142 1.00 96.19 213 ILE A C 1
ATOM 1624 O O . ILE A 1 213 ? 0.853 -8.323 -13.026 1.00 96.19 213 ILE A O 1
ATOM 1628 N N . LYS A 1 214 ? -0.512 -7.432 -11.496 1.00 93.31 214 LYS A N 1
ATOM 1629 C CA . LYS A 1 214 ? -1.656 -8.304 -11.774 1.00 93.31 214 LYS A CA 1
ATOM 1630 C C . LYS A 1 214 ? -2.842 -7.487 -12.246 1.00 93.31 214 LYS A C 1
ATOM 1632 O O . LYS A 1 214 ? -3.085 -6.377 -11.773 1.00 93.31 214 LYS A O 1
ATOM 1637 N N . ASN A 1 215 ? -3.572 -8.082 -13.188 1.00 83.81 215 ASN A N 1
ATOM 1638 C CA . ASN A 1 215 ? -4.675 -7.441 -13.891 1.00 83.81 215 ASN A CA 1
ATOM 1639 C C . ASN A 1 215 ? -4.228 -6.098 -14.510 1.00 83.81 215 ASN A C 1
ATOM 1641 O O . ASN A 1 215 ? -3.050 -5.742 -14.486 1.00 83.81 215 ASN A O 1
ATOM 1645 N N . LYS A 1 216 ? -5.111 -5.374 -15.198 1.00 76.06 216 LYS A N 1
ATOM 1646 C CA . LYS A 1 216 ? -4.723 -4.090 -15.805 1.00 76.06 216 LYS A CA 1
ATOM 1647 C C . LYS A 1 216 ? -4.580 -3.042 -14.697 1.00 76.06 216 LYS A C 1
ATOM 1649 O O . LYS A 1 216 ? -5.538 -2.334 -14.406 1.00 76.06 216 LYS A O 1
ATOM 1654 N N . THR A 1 217 ? -3.408 -2.965 -14.064 1.00 81.12 217 THR A N 1
ATOM 1655 C CA . THR A 1 217 ? -3.132 -1.971 -13.021 1.00 81.12 217 THR A CA 1
ATOM 1656 C C . THR A 1 217 ? -3.284 -0.556 -13.548 1.00 81.12 217 THR A C 1
ATOM 1658 O O . THR A 1 217 ? -3.049 -0.287 -14.733 1.00 81.12 217 THR A O 1
ATOM 1661 N N . LYS A 1 218 ? -3.635 0.360 -12.644 1.00 90.44 218 LYS A N 1
ATOM 1662 C CA . LYS A 1 218 ? -3.642 1.792 -12.937 1.00 90.44 218 LYS A CA 1
ATOM 1663 C C . LYS A 1 218 ? -2.234 2.293 -13.278 1.00 90.44 218 LYS A C 1
ATOM 1665 O O . LYS A 1 218 ? -1.247 1.567 -13.166 1.00 90.44 218 LYS A O 1
ATOM 1670 N N . ILE A 1 219 ? -2.181 3.528 -13.763 1.00 91.69 219 ILE A N 1
ATOM 1671 C CA . ILE A 1 219 ? -0.965 4.179 -14.251 1.00 91.69 219 ILE A CA 1
ATOM 1672 C C . ILE A 1 219 ? -0.051 4.522 -13.072 1.00 91.69 219 ILE A C 1
ATOM 1674 O O . ILE A 1 219 ? -0.516 5.042 -12.062 1.00 91.69 219 ILE A O 1
ATOM 1678 N N . TRP A 1 220 ? 1.239 4.241 -13.231 1.00 96.19 220 TRP A N 1
ATOM 1679 C CA . TRP A 1 220 ? 2.295 4.605 -12.291 1.00 96.19 220 TRP A CA 1
ATOM 1680 C C . TRP A 1 220 ? 2.960 5.908 -12.728 1.00 96.19 220 TRP A C 1
ATOM 1682 O O . TRP A 1 220 ? 3.287 6.065 -13.909 1.00 96.19 220 TRP A O 1
ATOM 1692 N N . SER A 1 221 ? 3.184 6.834 -11.801 1.00 97.12 221 SER A N 1
ATOM 1693 C CA . SER A 1 221 ? 3.698 8.176 -12.106 1.00 97.12 221 SER A CA 1
ATOM 1694 C C . SER A 1 221 ? 4.634 8.677 -11.020 1.00 97.12 221 SER A C 1
ATOM 1696 O O . SER A 1 221 ? 4.313 8.550 -9.847 1.00 97.12 221 SER A O 1
ATOM 1698 N N . TYR A 1 222 ? 5.757 9.290 -11.394 1.00 97.81 222 TYR A N 1
ATOM 1699 C CA . TYR A 1 222 ? 6.696 9.882 -10.429 1.00 97.81 222 TYR A CA 1
ATOM 1700 C C . TYR A 1 222 ? 7.219 8.891 -9.371 1.00 97.81 222 TYR A C 1
ATOM 1702 O O . TYR A 1 222 ? 7.484 9.265 -8.229 1.00 97.81 222 TYR A O 1
ATOM 1710 N N . VAL A 1 223 ? 7.387 7.617 -9.750 1.00 98.25 223 VAL A N 1
ATOM 1711 C CA . VAL A 1 223 ? 7.969 6.592 -8.874 1.00 98.25 223 VAL A CA 1
ATOM 1712 C C . VAL A 1 223 ? 9.436 6.354 -9.228 1.00 98.25 223 VAL A C 1
ATOM 1714 O O . VAL A 1 223 ? 9.782 6.020 -10.365 1.00 98.25 223 VAL A O 1
ATOM 1717 N N . SER A 1 224 ? 10.309 6.501 -8.233 1.00 98.38 224 SER A N 1
ATOM 1718 C CA . SER A 1 224 ? 11.710 6.093 -8.301 1.00 98.38 224 SER A CA 1
ATOM 1719 C C . SER A 1 224 ? 11.873 4.676 -7.769 1.00 98.38 224 SER A C 1
ATOM 1721 O O . SER A 1 224 ? 11.560 4.375 -6.625 1.00 98.38 224 SER A O 1
ATOM 1723 N N . PHE A 1 225 ? 12.408 3.797 -8.590 1.00 98.50 225 PHE A N 1
ATOM 1724 C CA . PHE A 1 225 ? 12.699 2.414 -8.264 1.00 98.50 225 PHE A CA 1
ATOM 1725 C C . PHE A 1 225 ? 14.199 2.277 -8.004 1.00 98.50 225 PHE A C 1
ATOM 1727 O O . PHE A 1 225 ? 14.995 2.620 -8.876 1.00 98.50 225 PHE A O 1
ATOM 1734 N N . ILE A 1 226 ? 14.600 1.800 -6.826 1.00 98.56 226 ILE A N 1
ATOM 1735 C CA . ILE A 1 226 ? 16.011 1.635 -6.446 1.00 98.56 226 ILE A CA 1
ATOM 1736 C C . ILE A 1 226 ? 16.297 0.162 -6.154 1.00 98.56 226 ILE A C 1
ATOM 1738 O O . ILE A 1 226 ? 15.635 -0.444 -5.312 1.00 98.56 226 ILE A O 1
ATOM 1742 N N . GLY A 1 227 ? 17.323 -0.373 -6.814 1.00 98.19 227 GLY A N 1
ATOM 1743 C CA . GLY A 1 227 ? 17.767 -1.762 -6.697 1.00 98.19 227 GLY A CA 1
ATOM 1744 C C . GLY A 1 227 ? 17.651 -2.523 -8.019 1.00 98.19 227 GLY A C 1
ATOM 1745 O O . GLY A 1 227 ? 17.398 -1.943 -9.079 1.00 98.19 227 GLY A O 1
ATOM 1746 N N . ASN A 1 228 ? 17.892 -3.830 -7.973 1.00 97.50 228 ASN A N 1
ATOM 1747 C CA . ASN A 1 228 ? 17.796 -4.709 -9.136 1.00 97.50 228 ASN A CA 1
ATOM 1748 C C . ASN A 1 228 ? 16.402 -5.334 -9.211 1.00 97.50 228 ASN A C 1
ATOM 1750 O O . ASN A 1 228 ? 16.126 -6.357 -8.591 1.00 97.50 228 ASN A O 1
ATOM 1754 N N . ILE A 1 229 ? 15.519 -4.715 -9.989 1.00 96.56 229 ILE A N 1
ATOM 1755 C CA . ILE A 1 229 ? 14.085 -5.002 -9.956 1.00 96.56 229 ILE A CA 1
ATOM 1756 C C . ILE A 1 229 ? 13.679 -5.876 -11.128 1.00 96.56 229 ILE A C 1
ATOM 1758 O O . ILE A 1 229 ? 14.028 -5.606 -12.280 1.00 96.56 229 ILE A O 1
ATOM 1762 N N . LYS A 1 230 ? 12.861 -6.889 -10.843 1.00 97.38 230 LYS A N 1
ATOM 1763 C CA . LYS A 1 230 ? 12.184 -7.691 -11.862 1.00 97.38 230 LYS A CA 1
ATOM 1764 C C . LYS A 1 230 ? 10.712 -7.295 -11.936 1.00 97.38 230 LYS A C 1
ATOM 1766 O O . LYS A 1 230 ? 9.990 -7.415 -10.954 1.00 97.38 230 LYS A O 1
ATOM 1771 N N . LEU A 1 231 ? 10.250 -6.858 -13.103 1.00 97.38 231 LEU A N 1
ATOM 1772 C CA . LEU A 1 231 ? 8.833 -6.576 -13.345 1.00 97.38 231 LEU A CA 1
ATOM 1773 C C . LEU A 1 231 ? 8.201 -7.709 -14.145 1.00 97.38 231 LEU A C 1
ATOM 1775 O O . LEU A 1 231 ? 8.751 -8.142 -15.158 1.00 97.38 231 LEU A O 1
ATOM 1779 N N . THR A 1 232 ? 7.033 -8.173 -13.709 1.00 97.25 232 THR A N 1
ATOM 1780 C CA . THR A 1 232 ? 6.180 -9.107 -14.457 1.00 97.25 232 THR A CA 1
ATOM 1781 C C . THR A 1 232 ? 4.743 -8.595 -14.482 1.00 97.25 232 THR A C 1
ATOM 1783 O O . THR A 1 232 ? 4.331 -7.900 -13.556 1.00 97.25 232 THR A O 1
ATOM 1786 N N . GLY A 1 233 ? 3.986 -8.933 -15.527 1.00 96.81 233 GLY A N 1
ATOM 1787 C CA . GLY A 1 233 ? 2.712 -8.299 -15.849 1.00 96.81 233 GLY A CA 1
ATOM 1788 C C . GLY A 1 233 ? 2.864 -7.015 -16.668 1.00 96.81 233 GLY A C 1
ATOM 1789 O O . GLY A 1 233 ? 3.956 -6.634 -17.090 1.00 96.81 233 GLY A O 1
ATOM 1790 N N . VAL A 1 234 ? 1.742 -6.335 -16.903 1.00 95.81 234 VAL A N 1
ATOM 1791 C CA . VAL A 1 234 ? 1.696 -5.125 -17.736 1.00 95.81 234 VAL A CA 1
ATOM 1792 C C . VAL A 1 234 ? 1.901 -3.880 -16.880 1.00 95.81 234 VAL A C 1
ATOM 1794 O O . VAL A 1 234 ? 0.958 -3.373 -16.277 1.00 95.81 234 VAL A O 1
ATOM 1797 N N . PHE A 1 235 ? 3.123 -3.355 -16.865 1.00 96.12 235 PHE A N 1
ATOM 1798 C CA . PHE A 1 235 ? 3.463 -2.102 -16.204 1.00 96.12 235 PHE A CA 1
ATOM 1799 C C . PHE A 1 235 ? 3.013 -0.904 -17.054 1.00 96.12 235 PHE A C 1
ATOM 1801 O O . PHE A 1 235 ? 3.649 -0.543 -18.048 1.00 96.12 235 PHE A O 1
ATOM 1808 N N . ASN A 1 236 ? 1.889 -0.305 -16.655 1.00 94.88 236 ASN A N 1
ATOM 1809 C CA . ASN A 1 236 ? 1.342 0.915 -17.246 1.00 94.88 236 ASN A CA 1
ATOM 1810 C C . ASN A 1 236 ? 1.944 2.138 -16.556 1.00 94.88 236 ASN A C 1
ATOM 1812 O O . ASN A 1 236 ? 1.718 2.326 -15.362 1.00 94.88 236 ASN A O 1
ATOM 1816 N N . TYR A 1 237 ? 2.647 2.995 -17.290 1.00 95.56 237 TYR A N 1
ATOM 1817 C CA . TYR A 1 237 ? 3.330 4.141 -16.685 1.00 95.56 237 TYR A CA 1
ATOM 1818 C C . TYR A 1 237 ? 3.129 5.453 -17.445 1.00 95.56 237 TYR A C 1
ATOM 1820 O O . TYR A 1 237 ? 2.832 5.473 -18.641 1.00 95.56 237 TYR A O 1
ATOM 1828 N N . SER A 1 238 ? 3.292 6.564 -16.734 1.00 95.12 238 SER A N 1
ATOM 1829 C CA . SER A 1 238 ? 3.338 7.924 -17.274 1.00 95.12 238 SER A CA 1
ATOM 1830 C C . SER A 1 238 ? 4.653 8.610 -16.893 1.00 95.12 238 SER A C 1
ATOM 1832 O O . SER A 1 238 ? 5.688 7.948 -16.758 1.00 95.12 238 SER A O 1
ATOM 1834 N N . ASP A 1 239 ? 4.651 9.936 -16.785 1.00 93.25 239 ASP A N 1
ATOM 1835 C CA . ASP A 1 239 ? 5.836 10.741 -16.499 1.00 93.25 239 ASP A CA 1
ATOM 1836 C C . ASP A 1 239 ? 6.480 10.456 -15.138 1.00 93.25 239 ASP A C 1
ATOM 1838 O O . ASP A 1 239 ? 5.861 9.926 -14.214 1.00 93.25 239 ASP A O 1
ATOM 1842 N N . GLY A 1 240 ? 7.759 10.824 -15.038 1.00 95.31 240 GLY A N 1
ATOM 1843 C CA . GLY A 1 240 ? 8.502 10.884 -13.780 1.00 95.31 240 GLY A CA 1
ATOM 1844 C C . GLY A 1 240 ? 9.009 9.550 -13.235 1.00 95.31 240 GLY A C 1
ATOM 1845 O O . GLY A 1 240 ? 9.653 9.541 -12.191 1.00 95.31 240 GLY A O 1
ATOM 1846 N N . ASN A 1 241 ? 8.755 8.433 -13.917 1.00 98.00 241 ASN A N 1
ATOM 1847 C CA . ASN A 1 241 ? 9.247 7.132 -13.471 1.00 98.00 241 ASN A CA 1
ATOM 1848 C C . ASN A 1 241 ? 10.744 6.966 -13.774 1.00 98.00 241 ASN A C 1
ATOM 1850 O O . ASN A 1 241 ? 11.200 7.202 -14.900 1.00 98.00 241 ASN A O 1
ATOM 1854 N N . VAL A 1 242 ? 11.506 6.531 -12.769 1.00 98.56 242 VAL A N 1
ATOM 1855 C CA . VAL A 1 242 ? 12.961 6.347 -12.859 1.00 98.56 242 VAL A CA 1
ATOM 1856 C C . VAL A 1 242 ? 13.353 5.004 -12.260 1.00 98.56 242 VAL A C 1
ATOM 1858 O O . VAL A 1 242 ? 12.988 4.711 -11.132 1.00 98.56 242 VAL A O 1
ATOM 1861 N N . PHE A 1 243 ? 14.157 4.216 -12.968 1.00 98.69 243 PHE A N 1
ATOM 1862 C CA . PHE A 1 243 ? 14.801 3.015 -12.431 1.00 98.69 243 PHE A CA 1
ATOM 1863 C C . PHE A 1 243 ? 16.280 3.295 -12.152 1.00 98.69 243 PHE A C 1
ATOM 1865 O O . PHE A 1 243 ? 16.985 3.804 -13.019 1.00 98.69 243 PHE A O 1
ATOM 1872 N N . ILE A 1 244 ? 16.759 2.980 -10.951 1.00 98.75 244 ILE A N 1
ATOM 1873 C CA . ILE A 1 244 ? 18.145 3.141 -10.497 1.00 98.75 244 ILE A CA 1
ATOM 1874 C C . ILE A 1 244 ? 18.666 1.757 -10.107 1.00 98.75 244 ILE A C 1
ATOM 1876 O O . ILE A 1 244 ? 18.272 1.211 -9.079 1.00 98.75 244 ILE A O 1
ATOM 1880 N N . GLY A 1 245 ? 19.558 1.204 -10.928 1.00 98.38 245 GLY A N 1
ATOM 1881 C CA . GLY A 1 245 ? 19.970 -0.201 -10.856 1.00 98.38 245 GLY A CA 1
ATOM 1882 C C . GLY A 1 245 ? 19.606 -0.962 -12.129 1.00 98.38 245 GLY A C 1
ATOM 1883 O O . GLY A 1 245 ? 19.448 -0.360 -13.193 1.00 98.38 245 GLY A O 1
ATOM 1884 N N . THR A 1 246 ? 19.516 -2.290 -12.045 1.00 98.62 246 THR A N 1
ATOM 1885 C CA . THR A 1 246 ? 19.138 -3.125 -13.195 1.00 98.62 246 THR A CA 1
ATOM 1886 C C . THR A 1 246 ? 17.629 -3.331 -13.238 1.00 98.62 246 THR A C 1
ATOM 1888 O O . THR A 1 246 ? 17.064 -3.930 -12.328 1.00 98.62 246 THR A O 1
ATOM 1891 N N . LEU A 1 247 ? 16.977 -2.903 -14.321 1.00 98.69 247 LEU A N 1
ATOM 1892 C CA . LEU A 1 247 ? 15.588 -3.252 -14.613 1.00 98.69 247 LEU A CA 1
ATOM 1893 C C . LEU A 1 247 ? 15.538 -4.533 -15.449 1.00 98.69 247 LEU A C 1
ATOM 1895 O O . LEU A 1 247 ? 15.988 -4.554 -16.590 1.00 98.69 247 LEU A O 1
ATOM 1899 N N . THR A 1 248 ? 14.928 -5.588 -14.921 1.00 98.69 248 THR A N 1
ATOM 1900 C CA . THR A 1 248 ? 14.586 -6.789 -15.687 1.00 98.69 248 THR A CA 1
ATOM 1901 C C . THR A 1 248 ? 13.097 -6.782 -16.026 1.00 98.69 248 THR A C 1
ATOM 1903 O O . THR A 1 248 ? 12.261 -7.068 -15.169 1.00 98.69 248 THR A O 1
ATOM 1906 N N . ASN A 1 249 ? 12.747 -6.503 -17.281 1.00 98.69 249 ASN A N 1
ATOM 1907 C CA . ASN A 1 249 ? 11.373 -6.630 -17.762 1.00 98.69 249 ASN A CA 1
ATOM 1908 C C . ASN A 1 249 ? 11.093 -8.067 -18.220 1.00 98.69 249 ASN A C 1
ATOM 1910 O O . ASN A 1 249 ? 11.753 -8.564 -19.129 1.00 98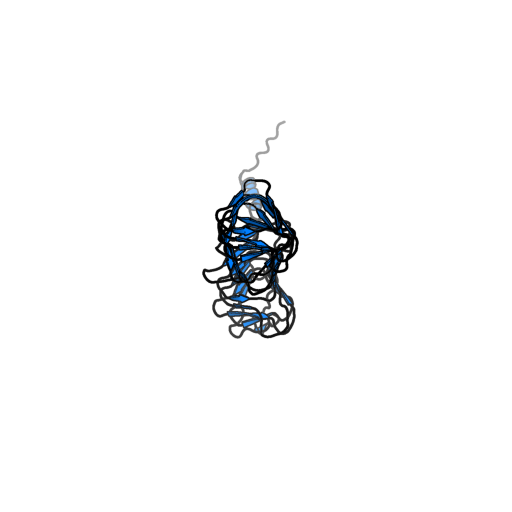.69 249 ASN A O 1
ATOM 1914 N N . GLN A 1 250 ? 10.107 -8.731 -17.621 1.00 98.50 250 GLN A N 1
ATOM 1915 C CA . GLN A 1 250 ? 9.709 -10.104 -17.970 1.00 98.50 250 GLN A CA 1
ATOM 1916 C C . GLN A 1 250 ? 8.403 -10.176 -18.752 1.00 98.50 250 GLN A C 1
ATOM 1918 O O . GLN A 1 250 ? 8.025 -11.248 -19.211 1.00 98.50 250 GLN A O 1
ATOM 1923 N N . ASP A 1 251 ? 7.693 -9.060 -18.859 1.00 97.75 251 ASP A N 1
ATOM 1924 C CA . ASP A 1 251 ? 6.421 -8.992 -19.558 1.00 97.75 251 ASP A CA 1
ATOM 1925 C C . ASP A 1 251 ? 6.330 -7.634 -20.251 1.00 97.75 251 ASP A C 1
ATOM 1927 O O . ASP A 1 251 ? 7.133 -7.391 -21.142 1.00 97.75 251 ASP A O 1
ATOM 1931 N N . THR A 1 252 ? 5.430 -6.723 -19.890 1.00 97.06 252 THR A N 1
ATOM 1932 C CA . THR A 1 252 ? 5.156 -5.561 -20.742 1.00 97.06 252 THR A CA 1
ATOM 1933 C C . THR A 1 252 ? 5.430 -4.250 -20.018 1.00 97.06 252 THR A C 1
ATOM 1935 O O . THR A 1 252 ? 4.798 -3.956 -19.009 1.00 97.06 252 THR A O 1
ATOM 1938 N N . LEU A 1 253 ? 6.304 -3.417 -20.587 1.00 97.12 253 LEU A N 1
ATOM 1939 C CA . LEU A 1 253 ? 6.416 -1.992 -20.281 1.00 97.12 253 LEU A CA 1
ATOM 1940 C C . LEU A 1 253 ? 5.660 -1.209 -21.354 1.00 97.12 253 LEU A C 1
ATOM 1942 O O . LEU A 1 253 ? 5.987 -1.312 -22.540 1.00 97.12 253 LEU A O 1
ATOM 1946 N N . ILE A 1 254 ? 4.663 -0.420 -20.954 1.00 95.62 254 ILE A N 1
ATOM 1947 C CA . ILE A 1 254 ? 3.905 0.424 -21.880 1.00 95.62 254 ILE A CA 1
ATOM 1948 C C . ILE A 1 254 ? 3.556 1.776 -21.250 1.00 95.62 254 ILE A C 1
ATOM 1950 O O . ILE A 1 254 ? 2.992 1.853 -20.156 1.00 95.62 254 ILE A O 1
ATOM 1954 N N . ASN A 1 255 ? 3.891 2.857 -21.954 1.00 95.44 255 ASN A N 1
ATOM 1955 C CA . ASN A 1 255 ? 3.479 4.196 -21.553 1.00 95.44 255 ASN A CA 1
ATOM 1956 C C . ASN A 1 255 ? 1.980 4.405 -21.806 1.00 95.44 255 ASN A C 1
ATOM 1958 O O . ASN A 1 255 ? 1.401 3.778 -22.689 1.00 95.44 255 ASN A O 1
ATOM 1962 N N . ARG A 1 256 ? 1.351 5.311 -21.057 1.00 94.31 256 ARG A N 1
ATOM 1963 C CA . ARG A 1 256 ? -0.053 5.726 -21.260 1.00 94.31 256 ARG A CA 1
ATOM 1964 C C . ARG A 1 256 ? -0.223 7.195 -21.623 1.00 94.31 256 ARG A C 1
ATOM 1966 O O . ARG A 1 256 ? -1.334 7.636 -21.885 1.00 94.31 256 ARG A O 1
ATOM 1973 N N . VAL A 1 257 ? 0.885 7.925 -21.666 1.00 92.81 257 VAL A N 1
ATOM 1974 C CA . VAL A 1 257 ? 1.009 9.303 -22.149 1.00 92.81 257 VAL A CA 1
ATOM 1975 C C . VAL A 1 257 ? 2.376 9.456 -22.809 1.00 92.81 257 VAL A C 1
ATOM 1977 O O . VAL A 1 257 ? 3.255 8.617 -22.604 1.00 92.81 257 VAL A O 1
ATOM 1980 N N . SER A 1 258 ? 2.578 10.511 -23.594 1.00 94.62 258 SER A N 1
ATOM 1981 C CA . SER A 1 258 ? 3.908 10.854 -24.104 1.00 94.62 258 SER A CA 1
ATOM 1982 C C . SER A 1 258 ? 4.851 11.162 -22.942 1.00 94.62 258 SER A C 1
ATOM 1984 O O . SER A 1 258 ? 4.573 12.088 -22.191 1.00 94.62 258 SER A O 1
ATOM 1986 N N . ASN A 1 259 ? 5.937 10.403 -22.795 1.00 95.12 259 ASN A N 1
ATOM 1987 C CA . ASN A 1 259 ? 6.816 10.485 -21.633 1.00 95.12 259 ASN A CA 1
ATOM 1988 C C . ASN A 1 259 ? 8.257 10.032 -21.917 1.00 95.12 259 ASN A C 1
ATOM 1990 O O . ASN A 1 259 ? 8.588 9.517 -22.991 1.00 95.12 259 ASN A O 1
ATOM 1994 N N . VAL A 1 260 ? 9.107 10.204 -20.901 1.00 96.31 260 VAL A N 1
ATOM 1995 C CA . VAL A 1 260 ? 10.447 9.614 -20.823 1.00 96.31 260 VAL A CA 1
ATOM 1996 C C . VAL A 1 260 ? 10.491 8.640 -19.649 1.00 96.31 260 VAL A C 1
ATOM 1998 O O . VAL A 1 260 ? 10.327 9.055 -18.501 1.00 96.31 260 VAL A O 1
ATOM 2001 N N . LEU A 1 261 ? 10.756 7.359 -19.915 1.00 97.75 261 LEU A N 1
ATOM 2002 C CA . LEU A 1 261 ? 11.164 6.417 -18.878 1.00 97.75 261 LEU A CA 1
ATOM 2003 C C . LEU A 1 261 ? 12.679 6.476 -18.724 1.00 97.75 261 LEU A C 1
ATOM 2005 O O . LEU A 1 261 ? 13.406 6.150 -19.660 1.00 97.75 261 LEU A O 1
ATOM 2009 N N . THR A 1 262 ? 13.157 6.871 -17.546 1.00 98.50 262 THR A N 1
ATOM 2010 C CA . THR A 1 262 ? 14.600 6.963 -17.296 1.00 98.50 262 THR A CA 1
ATOM 2011 C C . THR A 1 262 ? 15.107 5.709 -16.596 1.00 98.50 262 THR A C 1
ATOM 2013 O O . THR A 1 262 ? 14.584 5.318 -15.557 1.00 98.50 262 THR A O 1
ATOM 2016 N N . ILE A 1 263 ? 16.176 5.112 -17.114 1.00 98.69 263 ILE A N 1
ATOM 2017 C CA . ILE A 1 263 ? 16.862 3.962 -16.525 1.00 98.69 263 ILE A CA 1
ATOM 2018 C C . ILE A 1 263 ? 18.313 4.367 -16.256 1.00 98.69 263 ILE A C 1
ATOM 2020 O O . ILE A 1 263 ? 19.175 4.358 -17.135 1.00 98.69 263 ILE A O 1
ATOM 2024 N N . LYS A 1 264 ? 18.594 4.736 -15.007 1.00 98.62 264 LYS A N 1
ATOM 2025 C CA . LYS A 1 264 ? 19.931 5.035 -14.479 1.00 98.62 264 LYS A CA 1
ATOM 2026 C C . LYS A 1 264 ? 20.663 3.736 -14.120 1.00 98.62 264 LYS A C 1
ATOM 2028 O O . LYS A 1 264 ? 21.021 3.503 -12.967 1.00 98.62 264 LYS A O 1
ATOM 2033 N N . GLY A 1 265 ? 20.848 2.878 -15.115 1.00 98.38 265 GLY A N 1
ATOM 2034 C CA . GLY A 1 265 ? 21.485 1.574 -14.986 1.00 98.38 265 GLY A CA 1
ATOM 2035 C C . GLY A 1 265 ? 21.217 0.711 -16.213 1.00 98.38 265 GLY A C 1
ATOM 2036 O O . GLY A 1 265 ? 21.032 1.242 -17.309 1.00 98.38 265 GLY A O 1
ATOM 2037 N N . ASN A 1 266 ? 21.218 -0.608 -16.036 1.00 98.75 266 ASN A N 1
ATOM 2038 C CA . ASN A 1 266 ? 21.020 -1.555 -17.131 1.00 98.75 266 ASN A CA 1
ATOM 2039 C C . ASN A 1 266 ? 19.537 -1.900 -17.302 1.00 98.75 266 ASN A C 1
ATOM 2041 O O . ASN A 1 266 ? 18.780 -1.903 -16.330 1.00 98.75 266 ASN A O 1
ATOM 2045 N N . ILE A 1 267 ? 19.142 -2.277 -18.515 1.00 98.75 267 ILE A N 1
ATOM 2046 C CA . ILE A 1 267 ? 17.865 -2.946 -18.774 1.00 98.75 267 ILE A CA 1
ATOM 2047 C C . ILE A 1 267 ? 18.101 -4.303 -19.433 1.00 98.75 267 ILE A C 1
ATOM 2049 O O . ILE A 1 267 ? 18.849 -4.407 -20.402 1.00 98.75 267 ILE A O 1
ATOM 2053 N N . ILE A 1 268 ? 17.423 -5.324 -18.913 1.00 98.81 268 ILE A N 1
ATOM 2054 C CA . ILE A 1 268 ? 17.285 -6.645 -19.524 1.00 98.81 268 ILE A CA 1
ATOM 2055 C C . ILE A 1 268 ? 15.814 -6.806 -19.905 1.00 98.81 268 ILE A C 1
ATOM 2057 O O . ILE A 1 268 ? 14.950 -6.967 -19.040 1.00 98.81 268 ILE A O 1
ATOM 2061 N N . ASN A 1 269 ? 15.506 -6.737 -21.197 1.00 98.81 269 ASN A N 1
ATOM 2062 C CA . ASN A 1 269 ? 14.156 -6.937 -21.704 1.00 98.81 269 ASN A CA 1
ATOM 2063 C C . ASN A 1 269 ? 13.955 -8.373 -22.196 1.00 98.81 269 ASN A C 1
ATOM 2065 O O . ASN A 1 269 ? 14.405 -8.723 -23.283 1.00 98.81 269 ASN A O 1
ATOM 2069 N N . ASN A 1 270 ? 13.204 -9.169 -21.440 1.00 98.81 270 ASN A N 1
ATOM 2070 C CA . ASN A 1 270 ? 12.752 -10.508 -21.830 1.00 98.81 270 ASN A CA 1
ATOM 2071 C C . ASN A 1 270 ? 11.301 -10.525 -22.345 1.00 98.81 270 ASN A C 1
ATOM 2073 O O . ASN A 1 270 ? 10.810 -11.578 -22.739 1.00 98.81 270 ASN A O 1
ATOM 2077 N N . GLY A 1 271 ? 10.613 -9.379 -22.340 1.00 98.44 271 GLY A N 1
ATOM 2078 C CA . GLY A 1 271 ? 9.230 -9.246 -22.792 1.00 98.44 271 GLY A CA 1
ATOM 2079 C C . GLY A 1 271 ? 9.065 -8.153 -23.850 1.00 98.44 271 GLY A C 1
ATOM 2080 O O . GLY A 1 271 ? 9.756 -8.135 -24.866 1.00 98.44 271 GLY A O 1
ATOM 2081 N N . TYR A 1 272 ? 8.133 -7.236 -23.636 1.00 98.12 272 TYR A N 1
ATOM 2082 C CA . TYR A 1 272 ? 7.742 -6.183 -24.558 1.00 98.12 272 TYR A CA 1
ATOM 2083 C C . TYR A 1 272 ? 8.028 -4.802 -23.963 1.00 98.12 272 TYR A C 1
ATOM 2085 O O . TYR A 1 272 ? 7.538 -4.468 -22.889 1.00 98.12 272 TYR A O 1
ATOM 2093 N N . VAL A 1 273 ? 8.753 -3.964 -24.699 1.00 98.00 273 VAL A N 1
ATOM 2094 C CA . VAL A 1 273 ? 8.820 -2.514 -24.476 1.00 98.00 273 VAL A CA 1
ATOM 2095 C C . VAL A 1 273 ? 8.048 -1.851 -25.604 1.00 98.00 273 VAL A C 1
ATOM 2097 O O . VAL A 1 273 ? 8.480 -1.887 -26.758 1.00 98.00 273 VAL A O 1
ATOM 2100 N N . LEU A 1 274 ? 6.874 -1.305 -25.294 1.00 95.38 274 LEU A N 1
ATOM 2101 C CA . LEU A 1 274 ? 5.899 -0.844 -26.281 1.00 95.38 274 LEU A CA 1
ATOM 2102 C C . LEU A 1 274 ? 5.557 0.628 -26.088 1.00 95.38 274 LEU A C 1
ATOM 2104 O O . LEU A 1 274 ? 5.577 1.154 -24.978 1.00 95.38 274 LEU A O 1
ATOM 2108 N N . ARG A 1 275 ? 5.156 1.271 -27.182 1.00 92.06 275 ARG A N 1
ATOM 2109 C CA . ARG A 1 275 ? 4.400 2.522 -27.132 1.00 92.06 275 ARG A CA 1
ATOM 2110 C C . ARG A 1 275 ? 2.896 2.252 -27.089 1.00 92.06 275 ARG A C 1
ATOM 2112 O O . ARG A 1 275 ? 2.443 1.245 -27.642 1.00 92.06 275 ARG A O 1
ATOM 2119 N N . ASP A 1 276 ? 2.132 3.148 -26.472 1.00 90.25 276 ASP A N 1
ATOM 2120 C CA . ASP A 1 276 ? 0.669 3.104 -26.549 1.00 90.25 276 ASP A CA 1
ATOM 2121 C C . ASP A 1 276 ? 0.187 3.132 -28.019 1.00 90.25 276 ASP A C 1
ATOM 2123 O O . ASP A 1 276 ? 0.753 3.881 -28.826 1.00 90.25 276 ASP A O 1
ATOM 2127 N N . PRO A 1 277 ? -0.859 2.365 -28.390 1.00 84.38 277 PRO A N 1
ATOM 2128 C CA . PRO A 1 277 ? -1.439 2.395 -29.735 1.00 84.38 277 PRO A CA 1
ATOM 2129 C C . PRO A 1 277 ? -1.964 3.765 -30.183 1.00 84.38 277 PRO A C 1
ATOM 2131 O O . PRO A 1 277 ? -2.141 3.973 -31.378 1.00 84.38 277 PRO A O 1
ATOM 2134 N N . SER A 1 278 ? -2.194 4.694 -29.254 1.00 86.94 278 SER A N 1
ATOM 2135 C CA . SER A 1 278 ? -2.657 6.062 -29.526 1.00 86.94 278 SER A CA 1
ATOM 2136 C C . SER A 1 278 ? -1.537 7.009 -30.005 1.00 86.94 278 SER A C 1
ATOM 2138 O O . SER A 1 278 ? -1.686 8.225 -29.928 1.00 86.94 278 SER A O 1
ATOM 2140 N N . ASP A 1 279 ? -0.402 6.461 -30.459 1.00 76.75 279 ASP A N 1
ATOM 2141 C CA . ASP A 1 279 ? 0.790 7.171 -30.954 1.00 76.75 279 ASP A CA 1
ATOM 2142 C C . ASP A 1 279 ? 1.454 8.139 -29.950 1.00 76.75 279 ASP A C 1
ATOM 2144 O O . ASP A 1 279 ? 2.144 9.089 -30.325 1.00 76.75 279 ASP A O 1
ATOM 2148 N N . TYR A 1 280 ? 1.334 7.862 -28.649 1.00 88.25 280 TYR A N 1
ATOM 2149 C CA . TYR A 1 280 ? 2.100 8.576 -27.625 1.00 88.25 280 TYR A CA 1
ATOM 2150 C C . TYR A 1 280 ? 3.607 8.304 -27.739 1.00 88.25 280 TYR A C 1
ATOM 2152 O O . TYR A 1 280 ? 4.043 7.162 -27.914 1.00 88.25 280 TYR A O 1
ATOM 2160 N N . SER A 1 281 ? 4.430 9.344 -27.571 1.00 89.62 281 SER A N 1
ATOM 2161 C CA . SER A 1 281 ? 5.885 9.206 -27.639 1.00 89.62 281 SER A CA 1
ATOM 2162 C C . SER A 1 281 ? 6.420 8.530 -26.376 1.00 89.62 281 SER A C 1
ATOM 2164 O O . SER A 1 281 ? 6.434 9.138 -25.312 1.00 89.62 281 SER A O 1
ATOM 2166 N N . ASN A 1 282 ? 6.890 7.292 -26.497 1.00 92.62 282 ASN A N 1
ATOM 2167 C CA . ASN A 1 282 ? 7.599 6.594 -25.425 1.00 92.62 282 ASN A CA 1
ATOM 2168 C C . ASN A 1 282 ? 9.111 6.705 -25.640 1.00 92.62 282 ASN A C 1
ATOM 2170 O O . ASN A 1 282 ? 9.657 6.003 -26.498 1.00 92.62 282 ASN A O 1
ATOM 2174 N N . VAL A 1 283 ? 9.782 7.602 -24.923 1.00 96.12 283 VAL A N 1
ATOM 2175 C CA . VAL A 1 283 ? 11.249 7.686 -24.939 1.00 96.12 283 VAL A CA 1
ATOM 2176 C C . VAL A 1 283 ? 11.803 6.838 -23.799 1.00 96.12 283 VAL A C 1
ATOM 2178 O O . VAL A 1 283 ? 11.418 7.026 -22.650 1.00 96.12 283 VAL A O 1
ATOM 2181 N N . ILE A 1 284 ? 12.726 5.928 -24.100 1.00 97.62 284 ILE A N 1
ATOM 2182 C CA . ILE A 1 284 ? 13.425 5.122 -23.093 1.00 97.62 284 ILE A CA 1
ATOM 2183 C C . ILE A 1 284 ? 14.855 5.642 -22.971 1.00 97.62 284 ILE A C 1
ATOM 2185 O O . ILE A 1 284 ? 15.684 5.346 -23.819 1.00 97.62 284 ILE A O 1
ATOM 2189 N N . ASP A 1 285 ? 15.149 6.416 -21.929 1.00 98.31 285 ASP A N 1
ATOM 2190 C CA . ASP A 1 285 ? 16.487 6.968 -21.694 1.00 98.31 285 ASP A CA 1
ATOM 2191 C C . ASP A 1 285 ? 17.309 6.022 -20.806 1.00 98.31 285 ASP A C 1
ATOM 2193 O O . ASP A 1 285 ? 17.115 5.979 -19.589 1.00 98.31 285 ASP A O 1
ATOM 2197 N N . VAL A 1 286 ? 18.225 5.258 -21.406 1.00 98.56 286 VAL A N 1
ATOM 2198 C CA . VAL A 1 286 ? 19.070 4.278 -20.702 1.00 98.56 286 VAL A CA 1
ATOM 2199 C C . VAL A 1 286 ? 20.489 4.813 -20.532 1.00 98.56 286 VAL A C 1
ATOM 2201 O O . VAL A 1 286 ? 21.143 5.190 -21.500 1.00 98.56 286 VAL A O 1
ATOM 2204 N N . LYS A 1 287 ? 20.989 4.828 -19.290 1.00 98.44 287 LYS A N 1
ATOM 2205 C CA . LYS A 1 287 ? 22.361 5.268 -18.966 1.00 98.44 287 LYS A CA 1
ATOM 2206 C C . LYS A 1 287 ? 23.382 4.131 -18.894 1.00 98.44 287 LYS A C 1
ATOM 2208 O O . LYS A 1 287 ? 24.577 4.407 -18.923 1.00 98.44 287 LYS A O 1
ATOM 2213 N N . GLY A 1 288 ? 22.926 2.889 -18.756 1.00 98.12 288 GLY A N 1
ATOM 2214 C CA . GLY A 1 288 ? 23.756 1.686 -18.782 1.00 98.12 288 GLY A CA 1
ATOM 2215 C C . GLY A 1 288 ? 23.544 0.860 -20.049 1.00 98.12 288 GLY A C 1
ATOM 2216 O O . GLY A 1 288 ? 23.248 1.390 -21.118 1.00 98.12 288 GLY A O 1
ATOM 2217 N N . ASN A 1 289 ? 23.705 -0.454 -19.921 1.00 98.62 289 ASN A N 1
ATOM 2218 C CA . ASN A 1 289 ? 23.611 -1.391 -21.035 1.00 98.62 289 ASN A CA 1
ATOM 2219 C C . ASN A 1 289 ? 22.162 -1.817 -21.309 1.00 98.62 289 ASN A C 1
ATOM 2221 O O . ASN A 1 289 ? 21.346 -1.924 -20.391 1.00 98.62 289 ASN A O 1
ATOM 2225 N N . ILE A 1 290 ? 21.877 -2.125 -22.576 1.00 98.75 290 ILE A N 1
ATOM 2226 C CA . ILE A 1 290 ? 20.609 -2.705 -23.028 1.00 98.75 290 ILE A CA 1
ATOM 2227 C C . ILE A 1 290 ? 20.872 -4.142 -23.476 1.00 98.75 290 ILE A C 1
ATOM 2229 O O . ILE A 1 290 ? 21.602 -4.370 -24.439 1.00 98.75 290 ILE A O 1
ATOM 2233 N N . GLU A 1 291 ? 20.237 -5.100 -22.811 1.00 98.69 291 GLU A N 1
ATOM 2234 C CA . GLU A 1 291 ? 20.080 -6.471 -23.288 1.00 98.69 291 GLU A CA 1
ATOM 2235 C C . GLU A 1 291 ? 18.618 -6.671 -23.698 1.00 98.69 291 GLU A C 1
ATOM 2237 O O . GLU A 1 291 ? 17.705 -6.429 -22.908 1.00 98.69 291 GLU A O 1
ATOM 2242 N N . ASN A 1 292 ? 18.370 -7.088 -24.941 1.00 98.56 292 ASN A N 1
ATOM 2243 C CA . ASN A 1 292 ? 17.016 -7.278 -25.453 1.00 98.56 292 ASN A CA 1
ATOM 2244 C C . ASN A 1 292 ? 16.832 -8.680 -26.040 1.00 98.56 292 ASN A C 1
ATOM 2246 O O . ASN A 1 292 ? 17.261 -8.950 -27.159 1.00 98.56 292 ASN A O 1
ATOM 2250 N N . ASN A 1 293 ? 16.108 -9.517 -25.304 1.00 98.50 293 ASN A N 1
ATOM 2251 C CA . ASN A 1 293 ? 15.697 -10.869 -25.680 1.00 98.50 293 ASN A CA 1
ATOM 2252 C C . ASN A 1 293 ? 14.229 -10.929 -26.155 1.00 98.50 293 ASN A C 1
ATOM 2254 O O . ASN A 1 293 ? 13.751 -11.991 -26.548 1.00 98.50 293 ASN A O 1
ATOM 2258 N N . GLY A 1 294 ? 13.507 -9.802 -26.115 1.00 98.25 294 GLY A N 1
ATOM 2259 C CA . GLY A 1 294 ? 12.097 -9.695 -26.498 1.00 98.25 294 GLY A CA 1
ATOM 2260 C C . GLY A 1 294 ? 11.813 -8.633 -27.570 1.00 98.25 294 GLY A C 1
ATOM 2261 O O . GLY A 1 294 ? 12.644 -8.343 -28.434 1.00 98.25 294 GLY A O 1
ATOM 2262 N N . ILE A 1 295 ? 10.613 -8.044 -27.537 1.00 98.44 295 ILE A N 1
ATOM 2263 C CA . ILE A 1 295 ? 10.189 -6.990 -28.472 1.00 98.44 295 ILE A CA 1
ATOM 2264 C C . ILE A 1 295 ? 10.566 -5.610 -27.928 1.00 98.44 295 ILE A C 1
ATOM 2266 O O . ILE A 1 295 ? 10.138 -5.229 -26.842 1.00 98.44 295 ILE A O 1
ATOM 2270 N N . TRP A 1 296 ? 11.272 -4.826 -28.744 1.00 98.25 296 TRP A N 1
ATOM 2271 C CA . TRP A 1 296 ? 11.654 -3.445 -28.450 1.00 98.25 296 TRP A CA 1
ATOM 2272 C C . TRP A 1 296 ? 11.055 -2.487 -29.486 1.00 98.25 296 TRP A C 1
ATOM 2274 O O . TRP A 1 296 ? 11.524 -2.415 -30.622 1.00 98.25 296 TRP A O 1
ATOM 2284 N N . LYS A 1 297 ? 9.978 -1.783 -29.123 1.00 96.56 297 LYS A N 1
ATOM 2285 C CA . LYS A 1 297 ? 9.267 -0.818 -29.983 1.00 96.56 297 LYS A CA 1
ATOM 2286 C C . LYS A 1 297 ? 8.897 0.491 -29.250 1.00 96.56 297 LYS A C 1
ATOM 2288 O O . LYS A 1 297 ? 7.732 0.901 -29.312 1.00 96.56 297 LYS A O 1
ATOM 2293 N N . PRO A 1 298 ? 9.834 1.166 -28.557 1.00 95.75 298 PRO A N 1
ATOM 2294 C CA . PRO A 1 298 ? 9.594 2.529 -28.091 1.00 95.75 298 PRO A CA 1
ATOM 2295 C C . PRO A 1 298 ? 9.542 3.513 -29.272 1.00 95.75 298 PRO A C 1
ATOM 2297 O O . PRO A 1 298 ? 9.814 3.155 -30.419 1.00 95.75 298 PRO A O 1
ATOM 2300 N N . TYR A 1 299 ? 9.199 4.771 -28.997 1.00 94.44 299 TYR A N 1
ATOM 2301 C CA . TYR A 1 299 ? 9.325 5.849 -29.981 1.00 94.44 299 TYR A CA 1
ATOM 2302 C C . TYR A 1 299 ? 10.796 6.196 -30.235 1.00 94.44 299 TYR A C 1
ATOM 2304 O O . TYR A 1 299 ? 11.204 6.390 -31.378 1.00 94.44 299 TYR A O 1
ATOM 2312 N N . LYS A 1 300 ? 11.592 6.259 -29.161 1.00 95.19 300 LYS A N 1
ATOM 2313 C CA . LYS A 1 300 ? 13.025 6.559 -29.201 1.00 95.19 300 LYS A CA 1
ATOM 2314 C C . LYS A 1 300 ? 13.741 5.892 -28.024 1.00 95.19 300 LYS A C 1
ATOM 2316 O O . LYS A 1 300 ? 13.142 5.717 -26.963 1.00 95.19 300 LYS A O 1
ATOM 2321 N N . THR A 1 301 ? 15.013 5.555 -28.213 1.00 94.06 301 THR A N 1
ATOM 2322 C CA . THR A 1 301 ? 15.960 5.157 -27.163 1.00 94.06 301 THR A CA 1
ATOM 2323 C C . THR A 1 301 ? 17.180 6.061 -27.255 1.00 94.06 301 THR A C 1
ATOM 2325 O O . THR A 1 301 ? 17.590 6.339 -28.407 1.00 94.06 301 THR A O 1
#

Foldseek 3Di:
DDDDDPDDVVVVVVVVVVVPPPDPVPPPDAAEWEFDQQAEELPFLNRIDVSDRAAQRYEYEYNHEYEDAEAGEYAEYEYADQHYYEYDQEEYEYEHCEEYHYLYYYEYDPHPYAYEYEYQEEYEAAYAAYHQEYEHEHLEEYEYEYDPPYAHEHEYEYDDQNYAYEYPEAYEYEHLYEHEDQQHEYEPPPHEAEYAQYEYERYEYEDQEEYHYHDPHDEYELYEYEHAYEYDDAHEYEENYEYAEEYEYQEEDEYPAQYEYYYNEEYAYNYEYEYDPVPRAYHYHYPYY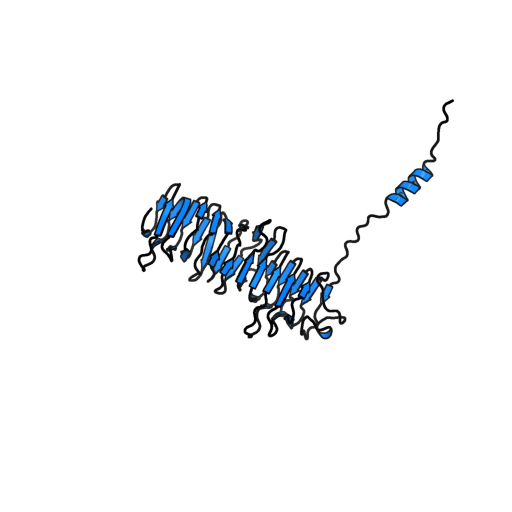YHHNYYYYGNYD

Sequence (301 aa):
MKTNFTLNSKKLLLAIVTSFFITLSSKSVAQTITSTTSGGLWSSASTWIGGVVPTSTNDVVINGTVFINNSVSCRNITINAGDTLVDYNTSAVLTVLGNITNNGVVGRNVSNYYNEIDVKGNIENNGIWKPYKTTLSGVSMQFLQQSAGKRFEGVWAITDTNSFVKLNSNVVFGGNENFDLNNDTLHTNGYNLQVDEMGFYDGTIISDDTIYIKNKTKIWSYVSFIGNIKLTGVFNYSDGNVFIGTLTNQDTLINRVSNVLTIKGNIINNGYVLRDPSDYSNVIDVKGNIENNGIWKPYKT

Radius of gyration: 26.15 Å; chains: 1; bounding box: 69×35×94 Å

pLDDT: mean 90.98, std 14.7, range [38.72, 98.88]

Secondary structure (DSSP, 8-state):
--------HHHHHHHHHHHTSS------PPPEEEB-TT-EETT-GGGBTTS----TTSEEEE-SEEEE-S-EEESEEEEPTT-EEEE-SS--EEEESS-EEESSEE---SSS---EEEESS-EEESSEE--SEEEE--SS-EEEEE-TT--EESEEEE---SS-EEESS-EEEESS-EEE-TT-EEE-TTS-EEEES-EEEEEEEE-SSEEEEESSPPPBEEEEEESSEEEESEEEE-TT-EEES-EEESSEEEESSSEEEEEES-EEESSEEE--TT---EEEEESS-EEESSEEE-SB-